Protein 8YVW (pdb70)

Organism: Pseudomonas sp. (strain A2C) (NCBI:txid533317)

Secondary structure (DSSP, 8-state):
--GGG-SEEEE--BTTTB-HHHHHHHHTHHHHHHHT----HHHHHHHHHTTHHHHHHHSTT--HHHHHHHHHHHHHHHTT----HHHHHHHHTGGGGPPBPTTHHHHHHHHHTTSEEEEEESS-HHHHHHHHTTT-S--SEEEEHHHHTS-TTSHHHHHHHHHHHHHTT--GGGEEEEES-IIIIIHHHHHTT-EEEEE-TTTTSSS-TTSPPPSS----SEEESSHHHHHHHHHHHTT-

Solvent-accessible surface area: 10765 Å² total; per-residue (Å²): 141,93,6,56,77,14,116,0,0,0,0,13,0,6,4,0,0,0,24,12,25,72,5,0,30,99,18,0,84,73,2,6,169,93,44,77,100,131,37,81,60,45,65,3,5,68,5,0,5,132,8,4,6,47,8,5,109,107,54,59,65,25,84,1,44,62,0,0,37,20,0,2,41,65,0,0,172,99,43,70,34,138,66,65,78,66,32,64,69,129,4,0,35,6,0,110,95,1,48,26,35,140,32,0,52,130,2,0,81,38,0,62,158,68,11,106,0,0,0,0,1,16,0,9,126,124,14,3,156,79,0,30,92,70,0,37,20,134,7,50,56,71,4,0,2,72,41,31,42,11,11,2,40,53,94,90,1,0,72,94,0,26,70,30,0,58,185,51,54,10,103,86,144,4,0,0,0,0,0,22,2,13,42,7,0,0,18,8,0,41,106,23,51,11,25,0,0,28,0,59,27,14,92,66,119,135,40,93,2,1,6,51,91,18,100,119,125,4,117,48,67,32,123,28,44,21,0,22,85,0,5,98,34,4,76,122,24,92,155,117

Radius of gyration: 17.55 Å; Cα contacts (8 Å, |Δi|>4): 448; chains: 1; bounding box: 50×37×34 Å

GO terms:
  GO:0042597 periplasmic space (C, EXP)

Nearest PDB structures (foldseek):
  8yvw-assembly1_A  TM=1.004E+00  e=1.168E-50  Pseudomonas sp. A2C
  8ywo-assembly1_A  TM=9.680E-01  e=5.068E-45  Pseudomonas sp. A2C
  8hp6-assembly3_C  TM=9.838E-01  e=4.993E-36  Novosphingobium sp. MBES04
  8hp5-assembly3_C  TM=9.829E-01  e=2.549E-35  Novosphingobium sp. MBES04
  8hp7-assembly3_C  TM=9.801E-01  e=5.260E-35  Novosphingobium sp. MBES04

Structure (mmCIF, N/CA/C/O backbone):
data_8YVW
#
_entry.id   8YVW
#
_cell.length_a   47.176
_cell.length_b   71.361
_cell.length_c   72.349
_cell.angle_alpha   90.000
_cell.angle_beta   90.000
_cell.angle_gamma   90.000
#
_symmetry.space_group_name_H-M   'P 21 21 21'
#
loop_
_entity.id
_entity.type
_entity.pdbx_description
1 polymer '(S)-2-haloacid dehalogenase'
2 non-polymer 'FORMIC ACID'
3 non-polymer IMIDAZOLE
4 non-polymer 'MAGNESIUM ION'
5 water water
#
loop_
_atom_site.group_PDB
_atom_site.id
_atom_site.type_symbol
_atom_site.label_atom_id
_atom_site.label_alt_id
_atom_site.label_comp_id
_atom_site.label_asym_id
_atom_site.label_entity_id
_atom_site.label_seq_id
_atom_site.pdbx_PDB_ins_code
_atom_site.Cartn_x
_atom_site.Cartn_y
_atom_site.Cartn_z
_atom_site.occupancy
_atom_site.B_iso_or_equiv
_atom_site.auth_seq_id
_atom_site.auth_comp_id
_atom_site.auth_asym_id
_atom_site.auth_atom_id
_atom_site.pdbx_PDB_model_num
ATOM 1 N N . MET A 1 1 ? 18.11491 -12.68590 20.67646 1.000 18.81035 1 MET A N 1
ATOM 2 C CA A MET A 1 1 ? 17.02803 -11.88018 21.18546 0.459 16.85155 1 MET A CA 1
ATOM 3 C CA B MET A 1 1 ? 16.91873 -11.89988 20.95326 0.541 17.11042 1 MET A CA 1
ATOM 4 C C . MET A 1 1 ? 15.93245 -12.71441 21.79417 1.000 15.74634 1 MET A C 1
ATOM 5 O O . MET A 1 1 ? 15.38509 -13.68066 21.24725 1.000 17.31932 1 MET A O 1
ATOM 14 N N . GLN A 1 2 ? 15.66448 -12.35179 23.04309 1.000 12.69413 2 GLN A N 1
ATOM 15 C CA . GLN A 1 2 ? 14.67540 -13.11491 23.79197 1.000 13.00833 2 GLN A CA 1
ATOM 16 C C . GLN A 1 2 ? 13.90015 -12.18963 24.70901 1.000 11.15196 2 GLN A C 1
ATOM 17 O O . GLN A 1 2 ? 14.28635 -11.03942 24.94295 1.000 10.85475 2 GLN A O 1
ATOM 23 N N . LEU A 1 3 ? 12.77704 -12.70689 25.22158 1.000 10.52358 3 LEU A N 1
ATOM 24 C CA . LEU A 1 3 ? 11.87196 -11.87029 26.00137 1.000 10.22313 3 LEU A CA 1
ATOM 25 C C . LEU A 1 3 ? 12.55997 -11.28240 27.22067 1.000 10.48564 3 LEU A C 1
ATOM 26 O O . LEU A 1 3 ? 12.22590 -10.16968 27.64570 1.000 11.16104 3 LEU A O 1
ATOM 31 N N . THR A 1 4 ? 13.49813 -12.01187 27.81278 1.000 11.15804 4 THR A N 1
ATOM 32 C CA . THR A 1 4 ? 14.17082 -11.56419 29.01970 1.000 11.85331 4 THR A CA 1
ATOM 33 C C . THR A 1 4 ? 15.21249 -10.48967 28.75475 1.000 11.96692 4 THR A C 1
ATOM 34 O O . THR A 1 4 ? 15.80765 -9.99504 29.70693 1.000 13.23880 4 THR A O 1
ATOM 38 N N . ASP A 1 5 ? 15.43637 -10.09736 27.50314 1.000 11.47971 5 ASP A N 1
ATOM 39 C CA . ASP A 1 5 ? 16.35096 -8.99985 27.20932 1.000 12.66705 5 ASP A CA 1
ATOM 40 C C . ASP A 1 5 ? 15.75500 -7.63963 27.53846 1.000 12.21331 5 ASP A C 1
ATOM 41 O O . ASP A 1 5 ? 16.49246 -6.64724 27.52551 1.000 14.50944 5 ASP A O 1
ATOM 46 N N . PHE A 1 6 ? 14.45931 -7.55775 27.82071 1.000 10.91898 6 PHE A N 1
ATOM 47 C CA . PHE A 1 6 ? 13.76496 -6.28476 27.92200 1.000 11.05752 6 PHE A CA 1
ATOM 48 C C . PHE A 1 6 ? 13.34616 -6.00877 29.35236 1.000 11.64947 6 PHE A C 1
ATOM 49 O O . PHE A 1 6 ? 13.07883 -6.93832 30.12007 1.000 12.96547 6 PHE A O 1
ATOM 57 N N . LYS A 1 7 ? 13.32762 -4.71810 29.71380 1.000 11.71644 7 LYS A N 1
ATOM 58 C CA A LYS A 1 7 ? 12.92576 -4.27878 31.04339 0.571 11.84451 7 LYS A CA 1
ATOM 59 C CA B LYS A 1 7 ? 12.91686 -4.30242 31.04512 0.429 11.82454 7 LYS A CA 1
ATOM 60 C C . LYS A 1 7 ? 11.49580 -3.77017 31.09201 1.000 10.50089 7 LYS A C 1
ATOM 61 O O . LYS A 1 7 ? 10.90546 -3.72928 32.18138 1.000 10.57476 7 LYS A O 1
ATOM 72 N N . ALA A 1 8 ? 10.94154 -3.36494 29.95600 1.000 9.67728 8 ALA A N 1
ATOM 73 C CA . ALA A 1 8 ? 9.61980 -2.76774 29.92259 1.000 9.25442 8 ALA A CA 1
ATOM 74 C C . ALA A 1 8 ? 8.85715 -3.32260 28.73650 1.000 9.17853 8 ALA A C 1
ATOM 75 O O . ALA A 1 8 ? 9.41792 -3.48155 27.64905 1.000 9.57455 8 ALA A O 1
ATOM 77 N N . LEU A 1 9 ? 7.57291 -3.56862 28.94343 1.000 8.29787 9 LEU A N 1
ATOM 78 C CA . LEU A 1 9 ? 6.63773 -3.85174 27.86506 1.000 8.18103 9 LEU A CA 1
ATOM 79 C C . LEU A 1 9 ? 5.78016 -2.62255 27.67132 1.000 8.14658 9 LEU A C 1
ATOM 80 O O . LEU A 1 9 ? 5.21355 -2.11100 28.64094 1.000 9.38325 9 LEU A O 1
ATOM 85 N N . THR A 1 10 ? 5.73063 -2.11483 26.43755 1.000 7.78679 10 THR A N 1
ATOM 86 C CA . THR A 1 10 ? 4.86002 -0.99645 26.11199 1.000 7.88645 10 THR A CA 1
ATOM 87 C C . THR A 1 10 ? 3.69847 -1.53249 25.29552 1.000 7.53554 10 THR A C 1
ATOM 88 O O . THR A 1 10 ? 3.89617 -2.29483 24.35620 1.000 10.81715 10 THR A O 1
ATOM 92 N N . PHE A 1 11 ? 2.48179 -1.19534 25.66830 1.000 7.35769 11 PHE A N 1
ATOM 93 C CA . PHE A 1 11 ? 1.30114 -1.86076 25.11742 1.000 7.04283 11 PHE A CA 1
ATOM 94 C C . PHE A 1 11 ? 0.36626 -0.91568 24.38326 1.000 6.45923 11 PHE A C 1
ATOM 95 O O . PHE A 1 11 ? 0.02833 0.15943 24.89442 1.000 7.42316 11 PHE A O 1
ATOM 103 N N . ASN A 1 12 ? -0.14972 -1.38764 23.24642 1.000 6.62695 12 ASN A N 1
ATOM 104 C CA . ASN A 1 12 ? -1.48240 -0.97963 22.83575 1.000 6.69320 12 ASN A CA 1
ATOM 105 C C . ASN A 1 12 ? -2.49813 -1.53093 23.82170 1.000 6.37074 12 ASN A C 1
ATOM 106 O O . ASN A 1 12 ? -2.33129 -2.62674 24.36539 1.000 7.38873 12 ASN A O 1
ATOM 111 N N . CYS A 1 13 ? -3.56682 -0.76299 24.07250 1.000 6.64627 13 CYS A N 1
ATOM 112 C CA . CYS A 1 13 ? -4.67947 -1.26880 24.87846 1.000 6.69083 13 CYS A CA 1
ATOM 113 C C . CYS A 1 13 ? -5.79981 -1.84574 24.01988 1.000 6.51468 13 CYS A C 1
ATOM 114 O O . CYS A 1 13 ? -6.11987 -3.04184 24.12462 1.000 6.66461 13 CYS A O 1
ATOM 117 N N . TYR A 1 14 ? -6.40658 -1.01519 23.18512 1.000 6.15319 14 TYR A N 1
ATOM 118 C CA . TYR A 1 14 ? -7.60982 -1.38544 22.44423 1.000 6.11521 14 TYR A CA 1
ATOM 119 C C . TYR A 1 14 ? -7.24729 -2.22559 21.22889 1.000 6.19661 14 TYR A C 1
ATOM 120 O O . TYR A 1 14 ? -6.72061 -1.70830 20.23903 1.000 6.74988 14 TYR A O 1
ATOM 129 N N . GLY A 1 15 ? -7.52561 -3.52615 21.34644 1.000 6.43022 15 GLY A N 1
ATOM 130 C CA . GLY A 1 15 ? -7.22283 -4.53065 20.35843 1.000 6.93803 15 GLY A CA 1
ATOM 131 C C . GLY A 1 15 ? -6.22704 -5.55743 20.84194 1.000 6.41483 15 GLY A C 1
ATOM 132 O O . GLY A 1 15 ? -6.16752 -6.66755 20.27227 1.000 7.16990 15 GLY A O 1
ATOM 133 N N . THR A 1 16 ? -5.45058 -5.23600 21.88204 1.000 6.53977 16 THR A N 1
ATOM 134 C CA . THR A 1 16 ? -4.44647 -6.13841 22.42731 1.000 6.87742 16 THR A CA 1
ATOM 135 C C . THR A 1 16 ? -4.84295 -6.62329 23.80924 1.000 6.21544 16 THR A C 1
ATOM 136 O O . THR A 1 16 ? -4.77495 -7.83312 24.10159 1.000 7.09923 16 THR A O 1
ATOM 140 N N . LEU A 1 17 ? -5.23223 -5.69023 24.68709 1.000 6.86454 17 LEU A N 1
ATOM 141 C CA . LEU A 1 17 ? -5.59823 -5.96935 26.07107 1.000 6.57498 17 LEU A CA 1
ATOM 142 C C . LEU A 1 17 ? -7.10186 -5.90051 26.27947 1.000 6.74265 17 LEU A C 1
ATOM 143 O O . LEU A 1 17 ? -7.68228 -6.82314 26.87468 1.000 7.41004 17 LEU A O 1
ATOM 148 N N . ILE A 1 18 ? -7.73495 -4.82484 25.78929 1.000 6.61935 18 ILE A N 1
ATOM 149 C CA . ILE A 1 18 ? -9.18697 -4.69181 25.74720 1.000 6.41134 18 ILE A CA 1
ATOM 150 C C . ILE A 1 18 ? -9.68754 -5.16514 24.39585 1.000 6.46052 18 ILE A C 1
ATOM 151 O O . ILE A 1 18 ? -9.14515 -4.79747 23.34188 1.000 6.75366 18 ILE A O 1
ATOM 156 N N . ASP A 1 19 ? -10.72682 -5.99626 24.43485 1.000 6.59690 19 ASP A N 1
ATOM 157 C CA . ASP A 1 19 ? -11.38674 -6.50893 23.24207 1.000 6.92592 19 ASP A CA 1
ATOM 158 C C . ASP A 1 19 ? -12.33119 -5.43280 22.71723 1.000 6.22249 19 ASP A C 1
ATOM 159 O O . ASP A 1 19 ? -13.54511 -5.46537 22.90144 1.000 6.68133 19 ASP A O 1
ATOM 164 N N . TRP A 1 20 ? -11.73864 -4.45604 22.01790 1.000 6.61438 20 TRP A N 1
ATOM 165 C CA . TRP A 1 20 ? -12.55315 -3.37448 21.47437 1.000 6.71102 20 TRP A CA 1
ATOM 166 C C . TRP A 1 20 ? -13.49526 -3.85074 20.38879 1.000 6.26121 20 TRP A C 1
ATOM 167 O O . TRP A 1 20 ? -14.53148 -3.21619 20.17045 1.000 6.96826 20 TRP A O 1
ATOM 178 N N . GLU A 1 21 ? -13.19311 -4.96616 19.71653 1.000 6.68567 21 GLU A N 1
ATOM 179 C CA . GLU A 1 21 ? -14.07161 -5.43112 18.64479 1.000 7.16121 21 GLU A CA 1
ATOM 180 C C . GLU A 1 21 ? -15.41925 -5.88550 19.18928 1.000 7.23990 21 GLU A C 1
ATOM 181 O O . GLU A 1 21 ? -16.46169 -5.52536 18.63087 1.000 7.89471 21 GLU A O 1
ATOM 187 N N . THR A 1 22 ? -15.43098 -6.65438 20.28632 1.000 7.67715 22 THR A N 1
ATOM 188 C CA . THR A 1 22 ? -16.70674 -6.98419 20.90492 1.000 8.14161 22 THR A CA 1
ATOM 189 C C . THR A 1 22 ? -17.43605 -5.71765 21.32255 1.000 7.46721 22 THR A C 1
ATOM 190 O O . THR A 1 22 ? -18.64641 -5.58656 21.11326 1.000 8.32814 22 THR A O 1
ATOM 194 N N . GLY A 1 23 ? -16.69906 -4.75749 21.89199 1.000 7.33604 23 GLY A N 1
ATOM 195 C CA . GLY A 1 23 ? -17.32765 -3.51511 22.31314 1.000 7.84550 23 GLY A CA 1
ATOM 196 C C . GLY A 1 23 ? -17.94956 -2.74569 21.16363 1.000 7.38035 23 GLY A C 1
ATOM 197 O O . GLY A 1 23 ? -19.06629 -2.23040 21.28926 1.000 7.74668 23 GLY A O 1
ATOM 198 N N . ILE A 1 24 ? -17.23040 -2.63863 20.04750 1.000 7.16605 24 ILE A N 1
ATOM 199 C CA . ILE A 1 24 ? -17.70347 -1.86321 18.90742 1.000 7.04220 24 ILE A CA 1
ATOM 200 C C . ILE A 1 24 ? -18.88746 -2.54772 18.23908 1.000 7.16828 24 ILE A C 1
ATOM 201 O O . ILE A 1 24 ? -19.88684 -1.89701 17.90424 1.000 8.15668 24 ILE A O 1
ATOM 206 N N . VAL A 1 25 ? -18.80109 -3.86927 18.02643 1.000 7.78005 25 VAL A N 1
ATOM 207 C CA . VAL A 1 25 ? -19.93761 -4.58302 17.44915 1.000 8.11213 25 VAL A CA 1
ATOM 208 C C . VAL A 1 25 ? -21.17899 -4.37501 18.30461 1.000 7.98820 25 VAL A C 1
ATOM 209 O O . VAL A 1 25 ? -22.26666 -4.07561 17.79582 1.000 8.63923 25 VAL A O 1
ATOM 213 N N . ASN A 1 26 ? -21.03546 -4.50498 19.62295 1.000 8.48779 26 ASN A N 1
ATOM 214 C CA A ASN A 1 26 ? -22.18867 -4.31344 20.48125 0.377 9.16840 26 ASN A CA 1
ATOM 215 C CA B ASN A 1 26 ? -22.18155 -4.30691 20.50184 0.623 8.88718 26 ASN A CA 1
ATOM 216 C C . ASN A 1 26 ? -22.71436 -2.88573 20.38562 1.000 9.01130 26 ASN A C 1
ATOM 217 O O . ASN A 1 26 ? -23.92434 -2.67343 20.29549 1.000 9.29966 26 ASN A O 1
ATOM 226 N N . ALA A 1 27 ? -21.81787 -1.90049 20.40333 1.000 8.41968 27 ALA A N 1
ATOM 227 C CA . ALA A 1 27 ? -22.25166 -0.51669 20.44179 1.000 8.52786 27 ALA A CA 1
ATOM 228 C C . ALA A 1 27 ? -22.87739 -0.07019 19.12763 1.000 7.82649 27 ALA A C 1
ATOM 229 O O . ALA A 1 27 ? -23.62326 0.91011 19.13470 1.000 8.84806 27 ALA A O 1
ATOM 231 N N . LEU A 1 28 ? -22.59425 -0.75366 18.01491 1.000 7.66139 28 LEU A N 1
ATOM 232 C CA . LEU A 1 28 ? -23.17095 -0.37911 16.73163 1.000 7.86603 28 LEU A CA 1
ATOM 233 C C . LEU A 1 28 ? -24.54788 -0.98162 16.48627 1.000 8.18481 28 LEU A C 1
ATOM 234 O O . LEU A 1 28 ? -25.15731 -0.68335 15.45610 1.000 8.88733 28 LEU A O 1
ATOM 239 N N . GLN A 1 29 ? -25.04686 -1.83517 17.37842 1.000 8.50019 29 GLN A N 1
ATOM 240 C CA . GLN A 1 29 ? -26.30274 -2.51918 17.07111 1.000 8.82121 29 GLN A CA 1
ATOM 241 C C . GLN A 1 29 ? -27.48486 -1.58628 16.85670 1.000 8.64527 29 GLN A C 1
ATOM 242 O O . GLN A 1 29 ? -28.23103 -1.80483 15.88619 1.000 9.19371 29 GLN A O 1
ATOM 248 N N . PRO A 1 30 ? -27.70874 -0.54903 17.67424 1.000 9.03328 30 PRO A N 1
ATOM 249 C CA . PRO A 1 30 ? -28.87367 0.32225 17.41686 1.000 9.36821 30 PRO A CA 1
ATOM 250 C C . PRO A 1 30 ? -28.80305 1.03698 16.07691 1.000 9.01561 30 PRO A C 1
ATOM 251 O O . PRO A 1 30 ? -29.78178 1.03285 15.31096 1.000 9.69756 30 PRO A O 1
ATOM 255 N N . LEU A 1 31 ? -27.64857 1.61413 15.73250 1.000 8.45530 31 LEU A N 1
ATOM 256 C CA . LEU A 1 31 ? -27.52165 2.26648 14.43824 1.000 8.20242 31 LEU A CA 1
ATOM 257 C C . LEU A 1 31 ? -27.74746 1.27427 13.31740 1.000 8.37751 31 LEU A C 1
ATOM 258 O O . LEU A 1 31 ? -28.44401 1.58208 12.33932 1.000 9.09084 31 LEU A O 1
ATOM 263 N N . ALA A 1 32 ? -27.16747 0.07290 13.43005 1.000 8.51639 32 ALA A N 1
ATOM 264 C CA . ALA A 1 32 ? -27.34535 -0.93417 12.38993 1.000 8.87340 32 ALA A CA 1
ATOM 265 C C . ALA A 1 32 ? -28.81174 -1.32117 12.25179 1.000 9.66122 32 ALA A C 1
ATOM 266 O O . ALA A 1 32 ? -29.29533 -1.54656 11.13647 1.000 10.58476 32 ALA A O 1
ATOM 268 N N . LYS A 1 33 ? -29.54604 -1.40032 13.36188 1.000 10.26474 33 LYS A N 1
ATOM 269 C CA . LYS A 1 33 ? -30.96462 -1.73174 13.26717 1.000 11.50974 33 LYS A CA 1
ATOM 270 C C . LYS A 1 33 ? -31.70868 -0.75305 12.36617 1.000 12.34218 33 LYS A C 1
ATOM 271 O O . LYS A 1 33 ? -32.60739 -1.15011 11.61981 1.000 12.78092 33 LYS A O 1
ATOM 277 N N . ARG A 1 34 ? -31.35256 0.52880 12.41857 1.000 13.28038 34 ARG A N 1
ATOM 278 C CA A ARG A 1 34 ? -32.04363 1.51650 11.59747 0.483 14.76859 34 ARG A CA 1
ATOM 279 C CA B ARG A 1 34 ? -32.03648 1.52949 11.60148 0.517 14.73991 34 ARG A CA 1
ATOM 280 C C . ARG A 1 34 ? -31.85786 1.29989 10.10413 1.000 15.60435 34 ARG A C 1
ATOM 281 O O . ARG A 1 34 ? -32.66240 1.79783 9.31934 1.000 18.32221 34 ARG A O 1
ATOM 296 N N . THR A 1 35 ? -30.82106 0.57674 9.68438 1.000 14.73891 35 THR A N 1
ATOM 297 C CA . THR A 1 35 ? -30.60995 0.37537 8.25072 1.000 15.34044 35 THR A CA 1
ATOM 298 C C . THR A 1 35 ? -31.52679 -0.68956 7.67272 1.000 17.59667 35 THR A C 1
ATOM 299 O O . THR A 1 35 ? -31.68625 -0.76280 6.44914 1.000 18.84899 35 THR A O 1
ATOM 303 N N . GLY A 1 36 ? -32.11604 -1.53823 8.50861 1.000 18.65926 36 GLY A N 1
ATOM 304 C CA . GLY A 1 36 ? -32.88525 -2.65840 8.00529 1.000 20.36666 36 GLY A CA 1
ATOM 305 C C . GLY A 1 36 ? -32.06505 -3.87772 7.64088 1.000 22.01602 36 GLY A C 1
ATOM 306 O O . GLY A 1 36 ? -32.65311 -4.91688 7.30694 1.000 23.90915 36 GLY A O 1
ATOM 307 N N . LYS A 1 37 ? -30.73725 -3.78878 7.68409 1.000 20.88863 37 LYS A N 1
ATOM 308 C CA . LYS A 1 37 ? -29.83282 -4.87457 7.32735 1.000 20.82285 37 LYS A CA 1
ATOM 309 C C . LYS A 1 37 ? -29.21185 -5.49783 8.57018 1.000 20.32332 37 LYS A C 1
ATOM 310 O O . LYS A 1 37 ? -28.96738 -4.81649 9.56720 1.000 21.06826 37 LYS A O 1
ATOM 316 N N . THR A 1 38 ? -28.95044 -6.80541 8.50621 1.000 20.77571 38 THR A N 1
ATOM 317 C CA . THR A 1 38 ? -28.14442 -7.49368 9.51100 1.000 20.81816 38 THR A CA 1
ATOM 318 C C . THR A 1 38 ? -26.71603 -7.60286 8.98642 1.000 18.49378 38 THR A C 1
ATOM 319 O O . THR A 1 38 ? -26.45652 -8.32098 8.01461 1.000 20.49913 38 THR A O 1
ATOM 323 N N . PHE A 1 39 ? -25.79993 -6.87370 9.61084 1.000 14.21211 39 PHE A N 1
ATOM 324 C CA . PHE A 1 39 ? -24.38888 -6.89279 9.26095 1.000 12.40718 39 PHE A CA 1
ATOM 325 C C . PHE A 1 39 ? -23.68347 -8.02358 9.99657 1.000 11.68446 39 PHE A C 1
ATOM 326 O O . PHE A 1 39 ? -24.02154 -8.35891 11.14032 1.000 12.62803 39 PHE A O 1
ATOM 334 N N . THR A 1 40 ? -22.64169 -8.55944 9.36594 1.000 10.62457 40 THR A N 1
ATOM 335 C CA . THR A 1 40 ? -21.73747 -9.43207 10.10033 1.000 10.69779 40 THR A CA 1
ATOM 336 C C . THR A 1 40 ? -20.84250 -8.60099 11.01150 1.000 9.75273 40 THR A C 1
ATOM 337 O O . THR A 1 40 ? -20.68797 -7.38767 10.84321 1.000 9.82637 40 THR A O 1
ATOM 341 N N . SER A 1 41 ? -20.24015 -9.26775 11.99190 1.000 9.96997 41 SER A N 1
ATOM 342 C CA . SER A 1 41 ? -19.25373 -8.58611 12.82293 1.000 9.90036 41 SER A CA 1
ATOM 343 C C . SER A 1 41 ? -18.16051 -7.94309 11.99196 1.000 8.83117 41 SER A C 1
ATOM 344 O O . SER A 1 41 ? -17.80679 -6.78790 12.22510 1.000 8.74637 41 SER A O 1
ATOM 347 N N . ASP A 1 42 ? -17.60515 -8.67083 11.01990 1.000 9.19825 42 ASP A N 1
ATOM 348 C CA . ASP A 1 42 ? -16.50850 -8.10220 10.23992 1.000 9.42100 42 ASP A CA 1
ATOM 349 C C . ASP A 1 42 ? -16.95822 -6.88103 9.43649 1.000 8.41720 42 ASP A C 1
ATOM 350 O O . ASP A 1 42 ? -16.19258 -5.92596 9.27662 1.000 8.36418 42 ASP A O 1
ATOM 355 N N . GLU A 1 43 ? -18.19258 -6.88257 8.92255 1.000 8.58246 43 GLU A N 1
ATOM 356 C CA . GLU A 1 43 ? -18.65440 -5.69887 8.20606 1.000 8.17097 43 GLU A CA 1
ATOM 357 C C . GLU A 1 43 ? -18.70549 -4.49483 9.12654 1.000 7.68134 43 GLU A C 1
ATOM 358 O O . GLU A 1 43 ? -18.30681 -3.39757 8.72957 1.000 8.40071 43 GLU A O 1
ATOM 364 N N . LEU A 1 44 ? -19.22491 -4.66478 10.34672 1.000 7.69928 44 LEU A N 1
ATOM 365 C CA . LEU A 1 44 ? -19.27925 -3.55745 11.29040 1.000 7.46750 44 LEU A CA 1
ATOM 366 C C . LEU A 1 44 ? -17.88186 -3.09552 11.65505 1.000 7.28715 44 LEU A C 1
ATOM 367 O O . LEU A 1 44 ? -17.59501 -1.89052 11.70414 1.000 7.85354 44 LEU A O 1
ATOM 372 N N . LEU A 1 45 ? -16.99585 -4.04736 11.92224 1.000 7.29721 45 LEU A N 1
ATOM 373 C CA . LEU A 1 45 ? -15.65091 -3.67690 12.32288 1.000 6.94553 45 LEU A CA 1
ATOM 374 C C . LEU A 1 45 ? -14.92216 -2.95985 11.19654 1.000 6.73752 45 LEU A C 1
ATOM 375 O O . LEU A 1 45 ? -14.17647 -2.00738 11.44613 1.000 7.12146 45 LEU A O 1
ATOM 380 N N . GLU A 1 46 ? -15.08046 -3.43597 9.96230 1.000 6.82339 46 GLU A N 1
ATOM 381 C CA . GLU A 1 46 ? -14.32728 -2.85161 8.85755 1.000 7.65236 46 GLU A CA 1
ATOM 382 C C . GLU A 1 46 ? -14.78134 -1.44103 8.51501 1.000 6.77373 46 GLU A C 1
ATOM 383 O O . GLU A 1 46 ? -13.94431 -0.62223 8.12134 1.000 7.52107 46 GLU A O 1
ATOM 389 N N . VAL A 1 47 ? -16.08311 -1.13883 8.63494 1.000 7.37729 47 VAL A N 1
ATOM 390 C CA . VAL A 1 47 ? -16.46219 0.24731 8.40481 1.000 7.52185 47 VAL A CA 1
ATOM 391 C C . VAL A 1 47 ? -15.90787 1.12984 9.52214 1.000 7.56316 47 VAL A C 1
ATOM 392 O O . VAL A 1 47 ? -15.47481 2.25333 9.26240 1.000 7.64750 47 VAL A O 1
ATOM 396 N N . PHE A 1 48 ? -15.85046 0.63282 10.76642 1.000 6.31151 48 PHE A N 1
ATOM 397 C CA . PHE A 1 48 ? -15.11707 1.34679 11.80566 1.000 6.26566 48 PHE A CA 1
ATOM 398 C C . PHE A 1 48 ? -13.65401 1.53323 11.41097 1.000 6.49291 48 PHE A C 1
ATOM 399 O O . PHE A 1 48 ? -13.10745 2.63911 11.50179 1.000 6.78743 48 PHE A O 1
ATOM 407 N N . GLY A 1 49 ? -13.01662 0.46074 10.94653 1.000 6.72991 49 GLY A N 1
ATOM 408 C CA . GLY A 1 49 ? -11.60933 0.51462 10.63162 1.000 7.08752 49 GLY A CA 1
ATOM 409 C C . GLY A 1 49 ? -11.25944 1.41692 9.46342 1.000 6.78463 49 GLY A C 1
ATOM 410 O O . GLY A 1 49 ? -10.12666 1.88060 9.36314 1.000 7.80774 49 GLY A O 1
ATOM 411 N N . ARG A 1 50 ? -12.19008 1.62197 8.52680 1.000 6.98373 50 ARG A N 1
ATOM 412 C CA . ARG A 1 50 ? -11.97016 2.57638 7.44508 1.000 8.37998 50 ARG A CA 1
ATOM 413 C C . ARG A 1 50 ? -12.12303 4.01778 7.91057 1.000 8.36281 50 ARG A C 1
ATOM 414 O O . ARG A 1 50 ? -11.77169 4.92236 7.14662 1.000 10.12403 50 ARG A O 1
ATOM 422 N N . ASN A 1 51 ? -12.63565 4.24522 9.11972 1.000 7.12296 51 ASN A N 1
ATOM 423 C CA . ASN A 1 51 ? -13.05050 5.56884 9.54165 1.000 6.74265 51 ASN A CA 1
ATOM 424 C C . ASN A 1 51 ? -12.34458 6.09017 10.77640 1.000 7.03824 51 ASN A C 1
ATOM 425 O O . ASN A 1 51 ? -12.23904 7.31047 10.92638 1.000 7.42907 51 ASN A O 1
ATOM 430 N N . GLU A 1 52 ? -11.87914 5.22550 11.68561 1.000 6.71291 52 GLU A N 1
ATOM 431 C CA . GLU A 1 52 ? -11.34338 5.72442 12.95170 1.000 6.34294 52 GLU A CA 1
ATOM 432 C C . GLU A 1 52 ? -10.03550 6.49080 12.75800 1.000 6.12328 52 GLU A C 1
ATOM 433 O O . GLU A 1 52 ? -9.86463 7.59336 13.30173 1.000 7.07485 52 GLU A O 1
ATOM 439 N N . SER A 1 53 ? -9.09269 5.93007 12.01018 1.000 6.57676 53 SER A N 1
ATOM 440 C CA . SER A 1 53 ? -7.81698 6.61585 11.86055 1.000 7.28194 53 SER A CA 1
ATOM 441 C C . SER A 1 53 ? -7.97160 7.90430 11.06110 1.000 7.21298 53 SER A C 1
ATOM 442 O O . SER A 1 53 ? -7.45750 8.94207 11.49031 1.000 7.45039 53 SER A O 1
ATOM 445 N N . PRO A 1 54 ? -8.74803 7.92192 9.96397 1.000 7.28413 54 PRO A N 1
ATOM 446 C CA . PRO A 1 54 ? -9.05861 9.21490 9.33229 1.000 7.73422 54 PRO A CA 1
ATOM 447 C C . PRO A 1 54 ? -9.61422 10.23332 10.30447 1.000 7.78144 54 PRO A C 1
ATOM 448 O O . PRO A 1 54 ? -9.22617 11.40969 10.25607 1.000 8.47086 54 PRO A O 1
ATOM 452 N N . GLN A 1 55 ? -10.51969 9.82962 11.18860 1.000 7.53909 55 GLN A N 1
ATOM 453 C CA . GLN A 1 55 ? -11.06120 10.77041 12.16268 1.000 7.93825 55 GLN A CA 1
ATOM 454 C C . GLN A 1 55 ? -9.98828 11.28141 13.11849 1.000 7.25670 55 GLN A C 1
ATOM 455 O O . GLN A 1 55 ? -9.98627 12.46319 13.49933 1.000 7.95580 55 GLN A O 1
ATOM 461 N N . GLN A 1 56 ? -9.08060 10.40737 13.54715 1.000 7.22322 56 GLN A N 1
ATOM 462 C CA . GLN A 1 56 ? -7.99625 10.81145 14.43196 1.000 7.66607 56 GLN A CA 1
ATOM 463 C C . GLN A 1 56 ? -7.03825 11.77492 13.74390 1.000 8.16963 56 GLN A C 1
ATOM 464 O O . GLN A 1 56 ? -6.39078 12.57298 14.41685 1.000 9.02705 56 GLN A O 1
ATOM 470 N N . THR A 1 57 ? -6.89328 11.67127 12.42365 1.000 8.24667 57 THR A N 1
ATOM 471 C CA . THR A 1 57 ? -6.15770 12.68527 11.66200 1.000 8.94502 57 THR A CA 1
ATOM 472 C C . THR A 1 57 ? -6.92677 13.99413 11.57955 1.000 8.73401 57 THR A C 1
ATOM 473 O O . THR A 1 57 ? -6.34163 15.08267 11.67906 1.000 9.28152 57 THR A O 1
ATOM 477 N N . GLU A 1 58 ? -8.23369 13.89479 11.38979 1.000 8.78663 58 GLU A N 1
ATOM 478 C CA . GLU A 1 58 ? -9.10248 15.05519 11.24984 1.000 9.08628 58 GLU A CA 1
ATOM 479 C C . GLU A 1 58 ? -9.13663 15.90145 12.50906 1.000 8.99163 58 GLU A C 1
ATOM 480 O O . GLU A 1 58 ? -9.16809 17.14543 12.42336 1.000 10.20774 58 GLU A O 1
ATOM 486 N N . THR A 1 59 ? -9.19431 15.26551 13.67878 1.000 9.07065 59 THR A N 1
ATOM 487 C CA . THR A 1 59 ? -9.28416 15.96239 14.95127 1.000 9.01596 59 THR A CA 1
ATOM 488 C C . THR A 1 59 ? -8.26199 15.34890 15.90420 1.000 9.41715 59 THR A C 1
ATOM 489 O O . THR A 1 59 ? -8.61538 14.59562 16.83241 1.000 9.90914 59 THR A O 1
ATOM 493 N N . PRO A 1 60 ? -6.97366 15.66210 15.71393 1.000 9.82770 60 PRO A N 1
ATOM 494 C CA . PRO A 1 60 ? -5.92213 14.93054 16.44618 1.000 10.27315 60 PRO A CA 1
ATOM 495 C C . PRO A 1 60 ? -5.88912 15.21143 17.92767 1.000 10.06404 60 PRO A C 1
ATOM 496 O O . PRO A 1 60 ? -5.37673 14.37880 18.68433 1.000 10.81778 60 PRO A O 1
ATOM 500 N N . GLY A 1 61 ? -6.41725 16.35007 18.36639 1.000 10.26457 61 GLY A N 1
ATOM 501 C CA . GLY A 1 61 ? -6.47962 16.69080 19.76847 1.000 11.43503 61 GLY A CA 1
ATOM 502 C C . GLY A 1 61 ? -7.78870 16.33764 20.43388 1.000 11.34290 61 GLY A C 1
ATOM 503 O O . GLY A 1 61 ? -7.97925 16.68158 21.60377 1.000 11.76364 61 GLY A O 1
ATOM 504 N N . ALA A 1 62 ? -8.70414 15.67044 19.73419 1.000 10.78531 62 ALA A N 1
ATOM 505 C CA . ALA A 1 62 ? -9.98709 15.31648 20.32627 1.000 10.68773 62 ALA A CA 1
ATOM 506 C C . ALA A 1 62 ? -9.84341 14.25096 21.40467 1.000 10.12464 62 ALA A C 1
ATOM 507 O O . ALA A 1 62 ? -9.05921 13.30638 21.27509 1.000 9.99363 62 ALA A O 1
ATOM 509 N N . LEU A 1 63 ? -10.64547 14.38945 22.45696 1.000 9.49493 63 LEU A N 1
ATOM 510 C CA . LEU A 1 63 ? -10.80572 13.31936 23.41672 1.000 9.91635 63 LEU A CA 1
ATOM 511 C C . LEU A 1 63 ? -11.41991 12.10781 22.72211 1.000 7.70969 63 LEU A C 1
ATOM 512 O O . LEU A 1 63 ? -12.07748 12.22427 21.68917 1.000 8.56499 63 LEU A O 1
ATOM 517 N N . TYR A 1 64 ? -11.24038 10.92790 23.32119 1.000 7.39468 64 TYR A N 1
ATOM 518 C CA . TYR A 1 64 ? -11.63695 9.71690 22.60646 1.000 7.13570 64 TYR A CA 1
ATOM 519 C C . TYR A 1 64 ? -13.14270 9.61356 22.41170 1.000 6.99608 64 TYR A C 1
ATOM 520 O O . TYR A 1 64 ? -13.59354 9.14480 21.36091 1.000 7.28008 64 TYR A O 1
ATOM 529 N N . GLN A 1 65 ? -13.94400 10.04679 23.38304 1.000 7.70608 65 GLN A N 1
ATOM 530 C CA . GLN A 1 65 ? -15.38364 10.03330 23.14627 1.000 8.39962 65 GLN A CA 1
ATOM 531 C C . GLN A 1 65 ? -15.75183 10.88439 21.94863 1.000 7.68313 65 GLN A C 1
ATOM 532 O O . GLN A 1 65 ? -16.69625 10.55132 21.22997 1.000 8.38944 65 GLN A O 1
ATOM 538 N N . ASP A 1 66 ? -15.04743 12.01062 21.74504 1.000 8.27641 66 ASP A N 1
ATOM 539 C CA . ASP A 1 66 ? -15.32508 12.83298 20.57196 1.000 8.71673 66 ASP A CA 1
ATOM 540 C C . ASP A 1 66 ? -14.89572 12.14965 19.29131 1.000 8.11739 66 ASP A C 1
ATOM 541 O O . ASP A 1 66 ? -15.58679 12.26769 18.27334 1.000 8.56672 66 ASP A O 1
ATOM 546 N N . ILE A 1 67 ? -13.78291 11.40369 19.31805 1.000 8.00346 67 ILE A N 1
ATOM 547 C CA . ILE A 1 67 ? -13.44996 10.55313 18.18031 1.000 7.55171 67 ILE A CA 1
ATOM 548 C C . ILE A 1 67 ? -14.59250 9.60280 17.89068 1.000 7.15187 67 ILE A C 1
ATOM 549 O O . ILE A 1 67 ? -15.02328 9.46198 16.74255 1.000 6.93703 67 ILE A O 1
ATOM 554 N N . LEU A 1 68 ? -15.06189 8.88464 18.92111 1.000 6.70739 68 LEU A N 1
ATOM 555 C CA . LEU A 1 68 ? -16.09068 7.87852 18.70303 1.000 6.76773 68 LEU A CA 1
ATOM 556 C C . LEU A 1 68 ? -17.39701 8.48675 18.21847 1.000 6.91174 68 LEU A C 1
ATOM 557 O O . LEU A 1 68 ? -18.05061 7.91838 17.34907 1.000 6.99426 68 LEU A O 1
ATOM 562 N N . ARG A 1 69 ? -17.80009 9.64076 18.76713 1.000 7.47361 69 ARG A N 1
ATOM 563 C CA A ARG A 1 69 ? -19.00227 10.32693 18.28929 0.513 8.03363 69 ARG A CA 1
ATOM 564 C CA B ARG A 1 69 ? -19.02482 10.25129 18.27024 0.487 8.01480 69 ARG A CA 1
ATOM 565 C C . ARG A 1 69 ? -18.88738 10.64849 16.80450 1.000 7.69378 69 ARG A C 1
ATOM 566 O O . ARG A 1 69 ? -19.83802 10.47676 16.02416 1.000 7.74642 69 ARG A O 1
ATOM 581 N N . ALA A 1 70 ? -17.70498 11.11333 16.39474 1.000 7.43214 70 ALA A N 1
ATOM 582 C CA . ALA A 1 70 ? -17.49243 11.46424 14.99305 1.000 7.44907 70 ALA A CA 1
ATOM 583 C C . ALA A 1 70 ? -17.38731 10.22782 14.10503 1.000 7.09702 70 ALA A C 1
ATOM 584 O O . ALA A 1 70 ? -17.78565 10.27235 12.93171 1.000 7.88549 70 ALA A O 1
ATOM 586 N N . VAL A 1 71 ? -16.88035 9.11346 14.63452 1.000 7.07544 71 VAL A N 1
ATOM 587 C CA . VAL A 1 71 ? -16.89276 7.86663 13.87375 1.000 6.75174 71 VAL A CA 1
ATOM 588 C C . VAL A 1 71 ? -18.31993 7.36764 13.69114 1.000 6.68160 71 VAL A C 1
ATOM 589 O O . VAL A 1 71 ? -18.69097 6.90242 12.60776 1.000 7.33188 71 VAL A O 1
ATOM 593 N N . TYR A 1 72 ? -19.14455 7.46526 14.73863 1.000 6.94257 72 TYR A N 1
ATOM 594 C CA . TYR A 1 72 ? -20.56922 7.18414 14.58488 1.000 7.68643 72 TYR A CA 1
ATOM 595 C C . TYR A 1 72 ? -21.14359 7.99485 13.43396 1.000 7.51267 72 TYR A C 1
ATOM 596 O O . TYR A 1 72 ? -21.86482 7.46228 12.58162 1.000 7.62848 72 TYR A O 1
ATOM 605 N N . ASP A 1 73 ? -20.84436 9.30068 13.39041 1.000 7.32619 73 ASP A N 1
ATOM 606 C CA . ASP A 1 73 ? -21.37347 10.12331 12.30299 1.000 8.00296 73 ASP A CA 1
ATOM 607 C C . ASP A 1 73 ? -20.88121 9.62209 10.94056 1.000 7.13315 73 ASP A C 1
ATOM 608 O O . ASP A 1 73 ? -21.63964 9.58269 9.95659 1.000 7.62671 73 ASP A O 1
ATOM 613 N N . ARG A 1 74 ? -19.60254 9.24819 10.85270 1.000 7.36105 74 ARG A N 1
ATOM 614 C CA . ARG A 1 74 ? -19.07471 8.73253 9.58748 1.000 7.10822 74 ARG A CA 1
ATOM 615 C C . ARG A 1 74 ? -19.78804 7.45497 9.15556 1.000 7.01397 74 ARG A C 1
ATOM 616 O O . ARG A 1 74 ? -20.08765 7.25904 7.97321 1.000 7.69804 74 ARG A O 1
ATOM 624 N N . ILE A 1 75 ? -20.04003 6.54304 10.09733 1.000 7.16929 75 ILE A N 1
ATOM 625 C CA . ILE A 1 75 ? -20.69206 5.2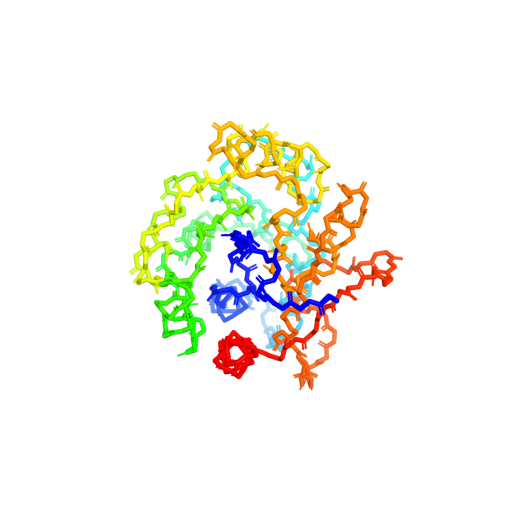7711 9.76369 1.000 6.80072 75 ILE A CA 1
ATOM 626 C C . ILE A 1 75 ? -22.13939 5.51941 9.36566 1.000 7.09417 75 ILE A C 1
ATOM 627 O O . ILE A 1 75 ? -22.60648 4.99260 8.35108 1.000 7.97774 75 ILE A O 1
ATOM 632 N N . ALA A 1 76 ? -22.84737 6.35745 10.12777 1.000 7.67485 76 ALA A N 1
ATOM 633 C CA . ALA A 1 76 ? -24.21453 6.71703 9.76214 1.000 8.11098 76 ALA A CA 1
ATOM 634 C C . ALA A 1 76 ? -24.26168 7.23387 8.32965 1.000 7.70251 76 ALA A C 1
ATOM 635 O O . ALA A 1 76 ? -25.16079 6.88037 7.55663 1.000 8.71008 76 ALA A O 1
ATOM 637 N N . LYS A 1 77 ? -23.28870 8.07180 7.95304 1.000 7.95696 77 LYS A N 1
ATOM 638 C CA . LYS A 1 77 ? -23.26923 8.61746 6.60526 1.000 8.78567 77 LYS A CA 1
ATOM 639 C C . LYS A 1 77 ? -23.04776 7.53060 5.55257 1.000 8.57433 77 LYS A C 1
ATOM 640 O O . LYS A 1 77 ? -23.69548 7.56161 4.49459 1.000 10.12436 77 LYS A O 1
ATOM 646 N N . GLU A 1 78 ? -22.15681 6.56362 5.80487 1.000 7.89061 78 GLU A N 1
ATOM 647 C CA . GLU A 1 78 ? -21.99455 5.47492 4.84545 1.000 8.01389 78 GLU A CA 1
ATOM 648 C C . GLU A 1 78 ? -23.27473 4.68121 4.68204 1.000 7.65572 78 GLU A C 1
ATOM 649 O O . GLU A 1 78 ? -23.48675 4.04815 3.63479 1.000 7.70837 78 GLU A O 1
ATOM 655 N N . TRP A 1 79 ? -24.11699 4.66747 5.71455 1.000 7.81872 79 TRP A N 1
ATOM 656 C CA . TRP A 1 79 ? -25.34617 3.89933 5.73866 1.000 8.20232 79 TRP A CA 1
ATOM 657 C C . TRP A 1 79 ? -26.56479 4.71345 5.33790 1.000 8.93241 79 TRP A C 1
ATOM 658 O O . TRP A 1 79 ? -27.67746 4.18368 5.35424 1.000 10.80025 79 TRP A O 1
ATOM 669 N N . GLY A 1 80 ? -26.38489 5.98476 4.97903 1.000 9.18418 80 GLY A N 1
ATOM 670 C CA . GLY A 1 80 ? -27.51011 6.79347 4.56398 1.000 9.97407 80 GLY A CA 1
ATOM 671 C C . GLY A 1 80 ? -28.43221 7.22318 5.66605 1.000 10.11033 80 GLY A C 1
ATOM 672 O O . GLY A 1 80 ? -29.58820 7.53946 5.39549 1.000 11.83977 80 GLY A O 1
ATOM 673 N N . LEU A 1 81 ? -27.94703 7.26947 6.89862 1.000 9.20929 81 LEU A N 1
ATOM 674 C CA . LEU A 1 81 ? -28.75529 7.63684 8.05174 1.000 10.15359 81 LEU A CA 1
ATOM 675 C C . LEU A 1 81 ? -28.36487 9.00986 8.58615 1.000 10.94267 81 LEU A C 1
ATOM 676 O O . LEU A 1 81 ? -27.18732 9.37419 8.60593 1.000 12.00069 81 LEU A O 1
ATOM 681 N N . GLU A 1 82 ? -29.35119 9.75927 9.02753 1.000 12.29855 82 GLU A N 1
ATOM 682 C CA A GLU A 1 82 ? -29.01996 10.97161 9.76123 0.661 12.69126 82 GLU A CA 1
ATOM 683 C CA B GLU A 1 82 ? -29.04921 10.97727 9.76716 0.339 13.15639 82 GLU A CA 1
ATOM 684 C C . GLU A 1 82 ? -28.61326 10.60408 11.18337 1.000 12.70538 82 GLU A C 1
ATOM 685 O O . GLU A 1 82 ? -29.21721 9.71508 11.79945 1.000 13.38130 82 GLU A O 1
ATOM 696 N N . PRO A 1 83 ? -27.58427 11.24486 11.72912 1.000 12.65603 83 PRO A N 1
ATOM 697 C CA . PRO A 1 83 ? -27.20118 10.92120 13.10995 1.000 12.58344 83 PRO A CA 1
ATOM 698 C C . PRO A 1 83 ? -28.35905 11.17475 14.06800 1.000 12.26539 83 PRO A C 1
ATOM 699 O O . PRO A 1 83 ? -29.14761 12.10836 13.89106 1.000 13.41846 83 PRO A O 1
ATOM 703 N N . ASP A 1 84 ? -28.45896 10.33674 15.08493 1.000 11.49215 84 ASP A N 1
ATOM 704 C CA . ASP A 1 84 ? -29.38285 10.54601 16.18879 1.000 11.74784 84 ASP A CA 1
ATOM 705 C C . ASP A 1 84 ? -28.54757 10.89057 17.41588 1.000 11.67497 84 ASP A C 1
ATOM 706 O O . ASP A 1 84 ? -27.64498 10.13558 17.78219 1.000 10.68893 84 ASP A O 1
ATOM 711 N N . ALA A 1 85 ? -28.81035 12.05095 18.02512 1.000 11.95350 85 ALA A N 1
ATOM 712 C CA . ALA A 1 85 ? -27.91869 12.54369 19.08111 1.000 11.91147 85 ALA A CA 1
ATOM 713 C C . ALA A 1 85 ? -27.79427 11.56055 20.24624 1.000 10.31651 85 ALA A C 1
ATOM 714 O O . ALA A 1 85 ? -26.68960 11.33070 20.75758 1.000 9.97085 85 ALA A O 1
ATOM 716 N N . ALA A 1 86 ? -28.91253 10.99197 20.69703 1.000 10.57297 86 ALA A N 1
ATOM 717 C CA . ALA A 1 86 ? -28.85718 10.07357 21.82836 1.000 10.53315 86 ALA A CA 1
ATOM 718 C C . ALA A 1 86 ? -28.12235 8.79119 21.45246 1.000 9.86052 86 ALA A C 1
ATOM 719 O O . ALA A 1 86 ? -27.31805 8.26812 22.23903 1.000 9.76810 86 ALA A O 1
ATOM 721 N N . GLU A 1 87 ? -28.36260 8.28751 20.23915 1.000 10.05299 87 GLU A N 1
ATOM 722 C CA . GLU A 1 87 ? -27.66807 7.08852 19.77556 1.000 11.09300 87 GLU A CA 1
ATOM 723 C C . GLU A 1 87 ? -26.17504 7.35478 19.67666 1.000 9.52796 87 GLU A C 1
ATOM 724 O O . GLU A 1 87 ? -25.34947 6.51238 20.05132 1.000 10.49917 87 GLU A O 1
ATOM 730 N N . ARG A 1 88 ? -25.82321 8.53508 19.17336 1.000 9.69037 88 ARG A N 1
ATOM 731 C CA A ARG A 1 88 ? -24.43024 8.95505 19.05980 0.371 9.69628 88 ARG A CA 1
ATOM 732 C CA B ARG A 1 88 ? -24.42080 8.90545 19.05805 0.629 9.35854 88 ARG A CA 1
ATOM 733 C C . ARG A 1 88 ? -23.74753 8.95713 20.42365 1.000 9.19530 88 ARG A C 1
ATOM 734 O O . ARG A 1 88 ? -22.59227 8.52044 20.56636 1.000 9.93238 88 ARG A O 1
ATOM 749 N N . GLU A 1 89 ? -24.43719 9.49278 21.43184 1.000 9.55569 89 GLU A N 1
ATOM 750 C CA A GLU A 1 89 ? -23.89581 9.51717 22.78986 0.508 10.46246 89 GLU A CA 1
ATOM 751 C CA B GLU A 1 89 ? -23.87388 9.52159 22.77136 0.492 9.92685 89 GLU A CA 1
ATOM 752 C C . GLU A 1 89 ? -23.70719 8.11231 23.33661 1.000 9.91048 89 GLU A C 1
ATOM 753 O O . GLU A 1 89 ? -22.69692 7.81561 23.98417 1.000 10.02683 89 GLU A O 1
ATOM 764 N N . GLU A 1 90 ? -24.68897 7.23462 23.12209 1.000 9.44174 90 GLU A N 1
ATOM 765 C CA A GLU A 1 90 ? -24.54733 5.88833 23.64505 0.472 10.33879 90 GLU A CA 1
ATOM 766 C CA B GLU A 1 90 ? -24.58875 5.86102 23.61034 0.528 9.92752 90 GLU A CA 1
ATOM 767 C C . GLU A 1 90 ? -23.39858 5.14379 22.97505 1.000 9.81024 90 GLU A C 1
ATOM 768 O O . GLU A 1 90 ? -22.67508 4.39380 23.64233 1.000 11.51638 90 GLU A O 1
ATOM 779 N N . PHE A 1 91 ? -23.16551 5.36916 21.67891 1.000 8.87595 91 PHE A N 1
ATOM 780 C CA . PHE A 1 91 ? -21.99235 4.77655 21.05245 1.000 8.95207 91 PHE A CA 1
ATOM 781 C C . PHE A 1 91 ? -20.70929 5.41136 21.57582 1.000 8.20955 91 PHE A C 1
ATOM 782 O O . PHE A 1 91 ? -19.73644 4.72841 21.92529 1.000 8.86799 91 PHE A O 1
ATOM 790 N N . GLY A 1 92 ? -20.69192 6.74545 21.63378 1.000 8.16300 92 GLY A N 1
ATOM 791 C CA . GLY A 1 92 ? -19.47592 7.46336 21.96564 1.000 8.43684 92 GLY A CA 1
ATOM 792 C C . GLY A 1 92 ? -18.99980 7.27009 23.39029 1.000 8.44248 92 GLY A C 1
ATOM 793 O O . GLY A 1 92 ? -17.80488 7.43195 23.64339 1.000 8.83016 92 GLY A O 1
ATOM 794 N N . THR A 1 93 ? -19.89613 6.92642 24.31130 1.000 9.01240 93 THR A N 1
ATOM 795 C CA . THR A 1 93 ? -19.55500 6.67787 25.70419 1.000 8.83714 93 THR A CA 1
ATOM 796 C C . THR A 1 93 ? -19.38250 5.18597 26.00407 1.000 8.36299 93 THR A C 1
ATOM 797 O O . THR A 1 93 ? -19.31657 4.79937 27.17926 1.000 9.57882 93 THR A O 1
ATOM 801 N N . SER A 1 94 ? -19.29376 4.32776 24.98053 1.000 8.21429 94 SER A N 1
ATOM 802 C CA . SER A 1 94 ? -19.33583 2.88892 25.21249 1.000 8.36744 94 SER A CA 1
ATOM 803 C C . SER A 1 94 ? -18.03440 2.26699 25.71878 1.000 8.03644 94 SER A C 1
ATOM 804 O O . SER A 1 94 ? -18.06844 1.08762 26.09011 1.000 8.56133 94 SER A O 1
ATOM 807 N N . VAL A 1 95 ? -16.89851 2.98364 25.79578 1.000 7.57781 95 VAL A N 1
ATOM 808 C CA . VAL A 1 95 ? -15.66242 2.34390 26.25166 1.000 7.81400 95 VAL A CA 1
ATOM 809 C C . VAL A 1 95 ? -15.83938 1.70245 27.63142 1.000 7.96024 95 VAL A C 1
ATOM 810 O O . VAL A 1 95 ? -15.23668 0.66291 27.92762 1.000 7.87051 95 VAL A O 1
ATOM 814 N N . LYS A 1 96 ? -16.66850 2.29801 28.48992 1.000 8.70816 96 LYS A N 1
ATOM 815 C CA A LYS A 1 96 ? -16.96396 1.74867 29.80947 0.489 9.09257 96 LYS A CA 1
ATOM 816 C CA B LYS A 1 96 ? -16.92986 1.73819 29.81079 0.511 9.10330 96 LYS A CA 1
ATOM 817 C C . LYS A 1 96 ? -17.38396 0.28991 29.74723 1.000 8.85005 96 LYS A C 1
ATOM 818 O O . LYS A 1 96 ? -17.24774 -0.42640 30.74250 1.000 9.90260 96 LYS A O 1
ATOM 829 N N . ASN A 1 97 ? -17.93732 -0.15317 28.60914 1.000 8.34985 97 ASN A N 1
ATOM 830 C CA . ASN A 1 97 ? -18.42981 -1.50654 28.44862 1.000 9.18165 97 ASN A CA 1
ATOM 831 C C . ASN A 1 97 ? -17.53869 -2.38842 27.60510 1.000 9.04262 97 ASN A C 1
ATOM 832 O O . ASN A 1 97 ? -17.88900 -3.54963 27.37418 1.000 10.52070 97 ASN A O 1
ATOM 837 N N . TRP A 1 98 ? -16.42107 -1.89695 27.11774 1.000 7.93462 98 TRP A N 1
ATOM 838 C CA . TRP A 1 98 ? -15.56379 -2.72849 26.28104 1.000 7.38295 98 TRP A CA 1
ATOM 839 C C . TRP A 1 98 ? -14.76829 -3.67086 27.18306 1.000 7.36653 98 TRP A C 1
ATOM 840 O O . TRP A 1 98 ? -14.04201 -3.20507 28.06192 1.000 7.73619 98 TRP A O 1
ATOM 851 N N . PRO A 1 99 ? -14.88905 -4.98712 27.02326 1.000 7.40521 99 PRO A N 1
ATOM 852 C CA . PRO A 1 99 ? -14.32896 -5.91753 28.00934 1.000 7.77068 99 PRO A CA 1
ATOM 853 C C . PRO A 1 99 ? -12.86576 -6.24017 27.73241 1.000 7.03480 99 PRO A C 1
ATOM 854 O O . PRO A 1 99 ? -12.37672 -6.13000 26.61045 1.000 7.79577 99 PRO A O 1
ATOM 858 N N . ALA A 1 100 ? -12.16446 -6.67603 28.78185 1.000 7.20798 100 ALA A N 1
ATOM 859 C CA . ALA A 1 100 ? -10.86745 -7.29165 28.56844 1.000 7.65213 100 ALA A CA 1
ATOM 860 C C . ALA A 1 100 ? -11.01897 -8.61413 27.81543 1.000 7.62792 100 ALA A C 1
ATOM 861 O O . ALA A 1 100 ? -11.99434 -9.34392 28.01190 1.000 9.51371 100 ALA A O 1
ATOM 863 N N . PHE A 1 101 ? -10.01008 -8.96997 27.01173 1.000 7.05771 101 PHE A N 1
ATOM 864 C CA . PHE A 1 101 ? -9.93464 -10.36024 26.56156 1.000 7.70494 101 PHE A CA 1
ATOM 865 C C . PHE A 1 101 ? -9.82433 -11.26704 27.78082 1.000 8.27561 101 PHE A C 1
ATOM 866 O O . PHE A 1 101 ? -9.30466 -10.84803 28.82014 1.000 8.11159 101 PHE A O 1
ATOM 874 N N . PRO A 1 102 ? -10.27978 -12.52295 27.67278 1.000 9.02576 102 PRO A N 1
ATOM 875 C CA A PRO A 1 102 ? -10.32349 -13.38997 28.86393 0.692 9.47671 102 PRO A CA 1
ATOM 876 C CA B PRO A 1 102 ? -10.32370 -13.39689 28.85723 0.308 9.37517 102 PRO A CA 1
ATOM 877 C C . PRO A 1 102 ? -8.96079 -13.78674 29.40758 1.000 8.97439 102 PRO A C 1
ATOM 878 O O . PRO A 1 102 ? -8.89097 -14.25077 30.55230 1.000 9.88716 102 PRO A O 1
ATOM 885 N N . ASP A 1 103 ? -7.88425 -13.63543 28.63924 1.000 8.64414 103 ASP A N 1
ATOM 886 C CA . ASP A 1 103 ? -6.55754 -13.95479 29.13930 1.000 8.14807 103 ASP A CA 1
ATOM 887 C C . ASP A 1 103 ? -5.82802 -12.74580 29.69899 1.000 7.79926 103 ASP A C 1
ATOM 888 O O . ASP A 1 103 ? -4.75087 -12.90668 30.27351 1.000 8.63738 103 ASP A O 1
ATOM 893 N N . THR A 1 104 ? -6.36243 -11.54224 29.49188 1.000 7.88781 104 THR A N 1
ATOM 894 C CA . THR A 1 104 ? -5.55196 -10.34254 29.69034 1.000 7.74811 104 THR A CA 1
ATOM 895 C C . THR A 1 104 ? -5.12848 -10.13976 31.13869 1.000 7.69085 104 THR A C 1
ATOM 896 O O . THR A 1 104 ? -3.95928 -9.85549 31.40154 1.000 8.24048 104 THR A O 1
ATOM 900 N N . VAL A 1 105 ? -6.07446 -10.19035 32.07976 1.000 7.75105 105 VAL A N 1
ATOM 901 C CA . VAL A 1 105 ? -5.72684 -9.83733 33.45415 1.000 8.50910 105 VAL A CA 1
ATOM 902 C C . VAL A 1 105 ? -4.66131 -10.78501 33.99262 1.000 7.99503 105 VAL A C 1
ATOM 903 O O . VAL A 1 105 ? -3.66461 -10.35692 34.60065 1.000 8.33183 105 VAL A O 1
ATOM 907 N N . GLU A 1 106 ? -4.85146 -12.08905 33.76925 1.000 8.20102 106 GLU A N 1
ATOM 908 C CA . GLU A 1 106 ? -3.89952 -13.05658 34.29582 1.000 9.74411 106 GLU A CA 1
ATOM 909 C C . GLU A 1 106 ? -2.52556 -12.85393 33.68142 1.000 9.46761 106 GLU A C 1
ATOM 910 O O . GLU A 1 106 ? -1.50914 -12.90984 34.38653 1.000 9.23872 106 GLU A O 1
ATOM 916 N N . ALA A 1 107 ? -2.47810 -12.57497 32.37551 1.000 8.46795 107 ALA A N 1
ATOM 917 C CA . ALA A 1 107 ? -1.19815 -12.37138 31.71915 1.000 8.93143 107 ALA A CA 1
ATOM 918 C C . ALA A 1 107 ? -0.51694 -11.10717 32.22756 1.000 8.23217 107 ALA A C 1
ATOM 919 O O . ALA A 1 107 ? 0.68918 -11.10962 32.48728 1.000 8.52049 107 ALA A O 1
ATOM 921 N N . LEU A 1 108 ? -1.27228 -10.00974 32.34793 1.000 8.02574 108 LEU A N 1
ATOM 922 C CA . LEU A 1 108 ? -0.67505 -8.76306 32.83138 1.000 7.59327 108 LEU A CA 1
ATOM 923 C C . LEU A 1 108 ? -0.18262 -8.89968 34.25669 1.000 7.40482 108 LEU A C 1
ATOM 924 O O . LEU A 1 108 ? 0.89331 -8.39304 34.59426 1.000 8.30588 108 LEU A O 1
ATOM 929 N N . GLN A 1 109 ? -0.96345 -9.55641 35.12611 1.000 7.82427 109 GLN A N 1
ATOM 930 C CA . GLN A 1 109 ? -0.51872 -9.67754 36.51600 1.000 7.92226 109 GLN A CA 1
ATOM 931 C C . GLN A 1 109 ? 0.75841 -10.50156 36.59976 1.000 8.32421 109 GLN A C 1
ATOM 932 O O . GLN A 1 109 ? 1.64874 -10.20448 37.40759 1.000 9.58760 109 GLN A O 1
ATOM 938 N N . TYR A 1 110 ? 0.89193 -11.52517 35.74977 1.000 8.19278 110 TYR A N 1
ATOM 939 C CA . TYR A 1 110 ? 2.14845 -12.26067 35.69316 1.000 8.66244 110 TYR A CA 1
ATOM 940 C C . TYR A 1 110 ? 3.28441 -11.37284 35.18790 1.000 8.59331 110 TYR A C 1
ATOM 941 O O . TYR A 1 110 ? 4.36834 -11.30944 35.78803 1.000 9.27520 110 TYR A O 1
ATOM 950 N N . LEU A 1 111 ? 3.06875 -10.70646 34.05601 1.000 7.95812 111 LEU A N 1
ATOM 951 C CA . LEU A 1 111 ? 4.15812 -9.95334 33.43830 1.000 8.36221 111 LEU A CA 1
ATOM 952 C C . LEU A 1 111 ? 4.58598 -8.77434 34.29682 1.000 8.17921 111 LEU A C 1
ATOM 953 O O . LEU A 1 111 ? 5.75428 -8.36644 34.24257 1.000 9.07588 111 LEU A O 1
ATOM 958 N N . LYS A 1 112 ? 3.66542 -8.23078 35.10434 1.000 8.30324 112 LYS A N 1
ATOM 959 C CA . LYS A 1 112 ? 3.97025 -7.13758 36.01505 1.000 8.49788 112 LYS A CA 1
ATOM 960 C C . LYS A 1 112 ? 5.02781 -7.52937 37.03850 1.000 8.59342 112 LYS A C 1
ATOM 961 O O . LYS A 1 112 ? 5.72126 -6.65710 37.55965 1.000 9.44539 112 LYS A O 1
ATOM 967 N N . LYS A 1 113 ? 5.19743 -8.82482 37.31764 1.000 8.95198 113 LYS A N 1
ATOM 968 C CA . LYS A 1 113 ? 6.26065 -9.25313 38.21594 1.000 9.56489 113 LYS A CA 1
ATOM 969 C C . LYS A 1 113 ? 7.64285 -9.13957 37.59316 1.000 10.00548 113 LYS A C 1
ATOM 970 O O . LYS A 1 113 ? 8.64206 -9.17841 38.31885 1.000 11.55284 113 LYS A O 1
ATOM 976 N N . HIS A 1 114 ? 7.72601 -9.00312 36.27033 1.000 9.72571 114 HIS A N 1
ATOM 977 C CA . HIS A 1 114 ? 8.98317 -9.14641 35.55379 1.000 10.05429 114 HIS A CA 1
ATOM 978 C C . HIS A 1 114 ? 9.35431 -7.94851 34.72300 1.000 10.08095 114 HIS A C 1
ATOM 979 O O . HIS A 1 114 ? 10.51893 -7.85131 34.31126 1.000 11.20787 114 HIS A O 1
ATOM 986 N N . TYR A 1 115 ? 8.40051 -7.07757 34.42353 1.000 9.52363 115 TYR A N 1
ATOM 987 C CA . TYR A 1 115 ? 8.62629 -5.93616 33.56915 1.000 9.24565 115 TYR A CA 1
ATOM 988 C C . TYR A 1 115 ? 7.93157 -4.72214 34.15911 1.000 9.66861 115 TYR A C 1
ATOM 989 O O . TYR A 1 115 ? 6.89041 -4.83698 34.81849 1.000 10.73889 115 TYR A O 1
ATOM 998 N N . LYS A 1 116 ? 8.48088 -3.55260 33.87548 1.000 10.08313 116 LYS A N 1
ATOM 999 C CA . LYS A 1 116 ? 7.67184 -2.34735 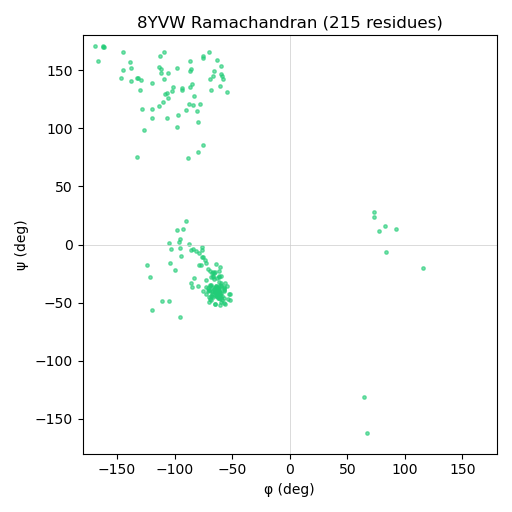33.95474 1.000 10.06004 116 LYS A CA 1
ATOM 1000 C C . LYS A 1 116 ? 6.64214 -2.41531 32.83277 1.000 9.79174 116 LYS A C 1
ATOM 1001 O O . LYS A 1 116 ? 6.97997 -2.76852 31.69531 1.000 10.62937 116 LYS A O 1
ATOM 1007 N N . LEU A 1 117 ? 5.38070 -2.12668 33.15727 1.000 8.77517 117 LEU A N 1
ATOM 1008 C CA . LEU A 1 117 ? 4.30421 -2.19001 32.17811 1.000 8.43594 117 LEU A CA 1
ATOM 1009 C C . LEU A 1 117 ? 3.86097 -0.78182 31.83756 1.000 8.28564 117 LEU A C 1
ATOM 1010 O O . LEU A 1 117 ? 3.57539 0.02754 32.73024 1.000 9.13717 117 LEU A O 1
ATOM 1015 N N . VAL A 1 118 ? 3.80308 -0.49809 30.54822 1.000 7.58374 118 VAL A N 1
ATOM 1016 C CA . VAL A 1 118 ? 3.56279 0.85140 30.06412 1.000 7.65086 118 VAL A CA 1
ATOM 1017 C C . VAL A 1 118 ? 2.44235 0.80761 29.04791 1.000 7.30788 118 VAL A C 1
ATOM 1018 O O . VAL A 1 118 ? 2.38261 -0.10932 28.22515 1.000 8.38351 118 VAL A O 1
ATOM 1022 N N . ILE A 1 119 ? 1.57747 1.80566 29.07496 1.000 7.19269 119 ILE A N 1
ATOM 1023 C CA . ILE A 1 119 ? 0.52518 1.98133 28.08334 1.000 7.27647 119 ILE A CA 1
ATOM 1024 C C . ILE A 1 119 ? 0.95105 3.07033 27.10846 1.000 7.37980 119 ILE A C 1
ATOM 1025 O O . ILE A 1 119 ? 1.37822 4.15063 27.52690 1.000 7.97516 119 ILE A O 1
ATOM 1030 N N . LEU A 1 120 ? 0.81004 2.79266 25.81351 1.000 7.20636 120 LEU A N 1
ATOM 1031 C CA . LEU A 1 120 ? 0.88250 3.82795 24.78311 1.000 7.16434 120 LEU A CA 1
ATOM 1032 C C . LEU A 1 120 ? -0.40311 3.66884 23.97896 1.000 7.02260 120 LEU A C 1
ATOM 1033 O O . LEU A 1 120 ? -0.50122 2.76434 23.13480 1.000 7.89526 120 LEU A O 1
ATOM 1038 N N . SER A 1 121 ? -1.40694 4.49036 24.26130 1.000 6.85446 121 SER A N 1
ATOM 1039 C CA . SER A 1 121 ? -2.75007 4.20402 23.78076 1.000 7.12730 121 SER A CA 1
ATOM 1040 C C . SER A 1 121 ? -3.41502 5.40242 23.11885 1.000 7.03999 121 SER A C 1
ATOM 1041 O O . SER A 1 121 ? -3.30589 6.54703 23.59773 1.000 7.03561 121 SER A O 1
ATOM 1044 N N . ASN A 1 122 ? -4.17682 5.09106 22.06608 1.000 6.87594 122 ASN A N 1
ATOM 1045 C CA . ASN A 1 122 ? -5.12161 5.97814 21.40264 1.000 6.88333 122 ASN A CA 1
ATOM 1046 C C . ASN A 1 122 ? -6.36517 6.09729 22.27307 1.000 6.80382 122 ASN A C 1
ATOM 1047 O O . ASN A 1 122 ? -7.35432 5.36689 22.11439 1.000 7.88549 122 ASN A O 1
ATOM 1052 N N . ILE A 1 123 ? -6.29437 7.03449 23.21319 1.000 6.93906 123 ILE A N 1
ATOM 1053 C CA . ILE A 1 123 ? -7.26900 7.21746 24.28993 1.000 7.27990 123 ILE A CA 1
ATOM 1054 C C . ILE A 1 123 ? -6.92254 8.55437 24.94153 1.000 7.31977 123 ILE A C 1
ATOM 1055 O O . ILE A 1 123 ? -5.87212 9.14911 24.65587 1.000 7.83876 123 ILE A O 1
ATOM 1060 N N . ASP A 1 124 ? -7.78225 9.03018 25.82061 1.000 7.45182 124 ASP A N 1
ATOM 1061 C CA . ASP A 1 124 ? -7.43018 10.14057 26.70306 1.000 7.29379 124 ASP A CA 1
ATOM 1062 C C . ASP A 1 124 ? -7.29293 9.60833 28.13299 1.000 7.13532 124 ASP A C 1
ATOM 1063 O O . ASP A 1 124 ? -7.71001 8.48809 28.45138 1.000 7.55127 124 ASP A O 1
ATOM 1068 N N . ARG A 1 125 ? -6.69433 10.42028 29.01412 1.000 8.01371 125 ARG A N 1
ATOM 1069 C CA . ARG A 1 125 ? -6.33114 9.94445 30.35294 1.000 8.88368 125 ARG A CA 1
ATOM 1070 C C . ARG A 1 125 ? -7.54298 9.45848 31.14101 1.000 8.58869 125 ARG A C 1
ATOM 1071 O O . ARG A 1 125 ? -7.51717 8.37961 31.74240 1.000 9.19089 125 ARG A O 1
ATOM 1079 N N . ASN A 1 126 ? -8.60352 10.26135 31.19287 1.000 8.94694 126 ASN A N 1
ATOM 1080 C CA . ASN A 1 126 ? -9.73299 9.88245 32.04246 1.000 9.66601 126 ASN A CA 1
ATOM 1081 C C . ASN A 1 126 ? -10.47427 8.68412 31.48178 1.000 8.48383 126 ASN A C 1
ATOM 1082 O O . ASN A 1 126 ? -10.88783 7.79259 32.23586 1.000 9.60106 126 ASN A O 1
ATOM 1087 N N . GLU A 1 127 ? -10.63273 8.61414 30.15836 1.000 8.49732 127 GLU A N 1
ATOM 1088 C CA . GLU A 1 127 ? -11.32538 7.46167 29.59372 1.000 8.78648 127 GLU A CA 1
ATOM 1089 C C . GLU A 1 127 ? -10.53870 6.18305 29.84308 1.000 8.23547 127 GLU A C 1
ATOM 1090 O O . GLU A 1 127 ? -11.12230 5.13425 30.13372 1.000 8.76221 127 GLU A O 1
ATOM 1096 N N . PHE A 1 128 ? -9.21607 6.26093 29.76674 1.000 8.17039 128 PHE A N 1
ATOM 1097 C CA . PHE A 1 128 ? -8.41164 5.06766 29.97591 1.000 8.13193 128 PHE A CA 1
ATOM 1098 C C . PHE A 1 128 ? -8.60238 4.49168 31.37099 1.000 7.64467 128 PHE A C 1
ATOM 1099 O O . PHE A 1 128 ? -8.49687 3.28224 31.55332 1.000 7.64042 128 PHE A O 1
ATOM 1107 N N . LYS A 1 129 ? -8.85040 5.34042 32.37761 1.000 7.91922 129 LYS A N 1
ATOM 1108 C CA A LYS A 1 129 ? -9.03746 4.82913 33.73068 0.492 8.99886 129 LYS A CA 1
ATOM 1109 C CA B LYS A 1 129 ? -9.05550 4.84244 33.73746 0.135 7.94828 129 LYS A CA 1
ATOM 1110 C CA C LYS A 1 129 ? -9.05568 4.83791 33.73973 0.373 8.16104 129 LYS A CA 1
ATOM 1111 C C . LYS A 1 129 ? -10.13888 3.77649 33.77632 1.000 7.72024 129 LYS A C 1
ATOM 1112 O O . LYS A 1 129 ? -10.04438 2.80504 34.53694 1.000 8.28747 129 LYS A O 1
ATOM 1128 N N . LEU A 1 130 ? -11.19696 3.95525 32.97953 1.000 8.34829 130 LEU A N 1
ATOM 1129 C CA . LEU A 1 130 ? -12.28009 2.97330 32.94971 1.000 7.96646 130 LEU A CA 1
ATOM 1130 C C . LEU A 1 130 ? -11.76680 1.61438 32.48767 1.000 7.87886 130 LEU A C 1
ATOM 1131 O O . LEU A 1 130 ? -12.11934 0.57396 33.06146 1.000 8.94829 130 LEU A O 1
ATOM 1136 N N . SER A 1 131 ? -10.93181 1.59940 31.44925 1.000 7.55846 131 SER A N 1
ATOM 1137 C CA . SER A 1 131 ? -10.35292 0.34669 30.97917 1.000 7.34932 131 SER A CA 1
ATOM 1138 C C . SER A 1 131 ? -9.32164 -0.19034 31.96014 1.000 7.29803 131 SER A C 1
ATOM 1139 O O . SER A 1 131 ? -9.25064 -1.40941 32.17652 1.000 7.73748 131 SER A O 1
ATOM 1142 N N . ASN A 1 132 ? -8.53665 0.69459 32.58687 1.000 7.74973 132 ASN A N 1
ATOM 1143 C CA . ASN A 1 132 ? -7.52087 0.22560 33.52435 1.000 7.55826 132 ASN A CA 1
ATOM 1144 C C . ASN A 1 132 ? -8.14578 -0.56149 34.67055 1.000 7.74162 132 ASN A C 1
ATOM 1145 O O . ASN A 1 132 ? -7.56916 -1.55402 35.12616 1.000 8.41003 132 ASN A O 1
ATOM 1150 N N . ALA A 1 133 ? -9.35235 -0.17155 35.10143 1.000 8.08791 133 ALA A N 1
ATOM 1151 C CA . ALA A 1 133 ? -10.05242 -0.88901 36.15534 1.000 9.29011 133 ALA A CA 1
ATOM 1152 C C . ALA A 1 133 ? -10.41447 -2.31177 35.74684 1.000 10.28502 133 ALA A C 1
ATOM 1153 O O . ALA A 1 133 ? -10.71435 -3.12655 36.62181 1.000 12.75469 133 ALA A O 1
ATOM 1155 N N . LYS A 1 134 ? -10.39541 -2.62753 34.45281 1.000 8.84408 134 LYS A N 1
ATOM 1156 C CA . LYS A 1 134 ? -10.65259 -3.96930 33.94600 1.000 9.06579 134 LYS A CA 1
ATOM 1157 C C . LYS A 1 134 ? -9.37262 -4.76144 33.71086 1.000 9.28975 134 LYS A C 1
ATOM 1158 O O . LYS A 1 134 ? -9.44748 -5.92729 33.29240 1.000 11.04260 134 LYS A O 1
ATOM 1164 N N . LEU A 1 135 ? -8.20095 -4.16754 33.92189 1.000 8.62406 135 LEU A N 1
ATOM 1165 C CA . LEU A 1 135 ? -6.95838 -4.79589 33.52247 1.000 8.65653 135 LEU A CA 1
ATOM 1166 C C . LEU A 1 135 ? -6.18396 -5.38760 34.68607 1.000 8.62629 135 LEU A C 1
ATOM 1167 O O . LEU A 1 135 ? -5.26784 -6.17702 34.45558 1.000 9.76047 135 LEU A O 1
ATOM 1172 N N . GLY A 1 136 ? -6.50122 -5.02754 35.92993 1.000 9.59782 136 GLY A N 1
ATOM 1173 C CA . GLY A 1 136 ? -5.97272 -5.73996 37.08775 1.000 10.41047 136 GLY A CA 1
ATOM 1174 C C . GLY A 1 136 ? -4.54546 -5.43115 37.47871 1.000 8.93214 136 GLY A C 1
ATOM 1175 O O . GLY A 1 136 ? -3.99277 -6.15245 38.30731 1.000 9.39827 136 GLY A O 1
ATOM 1176 N N . VAL A 1 137 ? -3.92750 -4.38963 36.91781 1.000 8.70079 137 VAL A N 1
ATOM 1177 C CA . VAL A 1 137 ? -2.57869 -3.98548 37.28236 1.000 8.63633 137 VAL A CA 1
ATOM 1178 C C . VAL A 1 137 ? -2.49874 -2.47211 37.37319 1.000 8.42538 137 VAL A C 1
ATOM 1179 O O . VAL A 1 137 ? -3.25996 -1.74632 36.73111 1.000 10.33190 137 VAL A O 1
ATOM 1183 N N . GLU A 1 138 ? -1.50475 -2.01513 38.13370 1.000 8.15373 138 GLU A N 1
ATOM 1184 C CA . GLU A 1 138 ? -1.00161 -0.64425 38.05334 1.000 9.14232 138 GLU A CA 1
ATOM 1185 C C . GLU A 1 138 ? -0.00481 -0.59175 36.89961 1.000 9.06637 138 GLU A C 1
ATOM 1186 O O . GLU A 1 138 ? 0.93466 -1.39984 36.84930 1.000 10.31458 138 GLU A O 1
ATOM 1192 N N . PHE A 1 139 ? -0.18866 0.35346 35.98240 1.000 7.94250 139 PHE A N 1
ATOM 1193 C CA . PHE A 1 139 ? 0.81303 0.57726 34.95219 1.000 8.27161 139 PHE A CA 1
ATOM 1194 C C . PHE A 1 139 ? 1.87355 1.53497 35.46091 1.000 8.83783 139 PHE A C 1
ATOM 1195 O O . PHE A 1 139 ? 1.57252 2.53533 36.11132 1.000 10.77651 139 PHE A O 1
ATOM 1203 N N . ASP A 1 140 ? 3.13467 1.20246 35.19257 1.000 8.67259 140 ASP A N 1
ATOM 1204 C CA . ASP A 1 140 ? 4.24462 2.05551 35.60189 1.000 8.88578 140 ASP A CA 1
ATOM 1205 C C . ASP A 1 140 ? 4.20500 3.41069 34.91641 1.000 9.42765 140 ASP A C 1
ATOM 1206 O O . ASP A 1 140 ? 4.55666 4.41926 35.53650 1.000 10.32393 140 ASP A O 1
ATOM 1211 N N . HIS A 1 141 ? 3.80290 3.45791 33.63735 1.000 8.85247 141 HIS A N 1
ATOM 1212 C CA . HIS A 1 141 ? 3.69151 4.71766 32.90338 1.000 9.24286 141 HIS A CA 1
ATOM 1213 C C . HIS A 1 141 ? 2.52959 4.57652 31.94485 1.000 8.65083 141 HIS A C 1
ATOM 1214 O O . HIS A 1 141 ? 2.32437 3.50143 31.36771 1.000 8.86977 141 HIS A O 1
ATOM 1221 N N . ILE A 1 142 ? 1.79021 5.67043 31.77109 1.000 8.46908 142 ILE A N 1
ATOM 1222 C CA . ILE A 1 142 ? 0.65215 5.71376 30.85725 1.000 8.27946 142 ILE A CA 1
ATOM 1223 C C . ILE A 1 142 ? 0.84116 6.91884 29.95253 1.000 8.24970 142 ILE A C 1
ATOM 1224 O O . ILE A 1 142 ? 0.92337 8.05943 30.44146 1.000 9.54381 142 ILE A O 1
ATOM 1229 N N . ILE A 1 143 ? 0.98314 6.66029 28.65571 1.000 7.89424 143 ILE A N 1
ATOM 1230 C CA . ILE A 1 143 ? 1.08067 7.69530 27.62609 1.000 7.96965 143 ILE A CA 1
ATOM 1231 C C . ILE A 1 143 ? -0.16456 7.58519 26.76212 1.000 7.58428 143 ILE A C 1
ATOM 1232 O O . ILE A 1 143 ? -0.42354 6.53055 26.15112 1.000 8.77728 143 ILE A O 1
ATOM 1237 N N . THR A 1 144 ? -0.95351 8.64185 26.72487 1.000 7.66992 144 THR A N 1
ATOM 1238 C CA . THR A 1 144 ? -2.17298 8.66114 25.93364 1.000 7.58282 144 THR A CA 1
ATOM 1239 C C . THR A 1 144 ? -2.04980 9.64770 24.78110 1.000 7.68895 144 THR A C 1
ATOM 1240 O O . THR A 1 144 ? -1.22930 10.56952 24.79048 1.000 7.79999 144 THR A O 1
ATOM 1244 N N . ALA A 1 145 ? -2.93826 9.48163 23.80045 1.000 7.45992 145 ALA A N 1
ATOM 1245 C CA . ALA A 1 145 ? -3.03247 10.44745 22.71486 1.000 7.60243 145 ALA A CA 1
ATOM 1246 C C . ALA A 1 145 ? -3.25111 11.84898 23.26820 1.000 8.04252 145 ALA A C 1
ATOM 1247 O O . ALA A 1 145 ? -2.74143 12.83265 22.71813 1.000 8.31882 145 ALA A O 1
ATOM 1249 N N . GLN A 1 146 ? -4.00967 11.96070 24.37153 1.000 7.56141 146 GLN A N 1
ATOM 1250 C CA . GLN A 1 146 ? -4.21952 13.28267 24.95148 1.000 8.43353 146 GLN A CA 1
ATOM 1251 C C . GLN A 1 146 ? -2.90859 13.91555 25.38778 1.000 8.44010 146 GLN A C 1
ATOM 1252 O O . GLN A 1 146 ? -2.71491 15.12436 25.22132 1.000 9.80681 146 GLN A O 1
ATOM 1258 N N . ASP A 1 147 ? -2.00804 13.12446 25.96095 1.000 8.22145 147 ASP A N 1
ATOM 1259 C CA . ASP A 1 147 ? -0.71870 13.65675 26.38220 1.000 8.70477 147 ASP A CA 1
ATOM 1260 C C . ASP A 1 147 ? 0.09515 14.15520 25.20175 1.000 8.63172 147 ASP A C 1
ATOM 1261 O O . ASP A 1 147 ? 0.85714 15.12664 25.31918 1.000 10.37009 147 ASP A O 1
ATOM 1266 N N . VAL A 1 148 ? 0.00459 13.46688 24.06878 1.000 7.80408 148 VAL A N 1
ATOM 1267 C CA . VAL A 1 148 ? 0.86822 13.76971 22.93611 1.000 8.01675 148 VAL A CA 1
ATOM 1268 C C . VAL A 1 148 ? 0.30210 14.89744 22.08061 1.000 8.34774 148 VAL A C 1
ATOM 1269 O O . VAL A 1 148 ? 1.06534 15.67018 21.48230 1.000 8.98834 148 VAL A O 1
ATOM 1273 N N . GLY A 1 149 ? -1.02781 14.95411 21.92758 1.000 7.98788 149 GLY A N 1
ATOM 1274 C CA . GLY A 1 149 ? -1.66838 15.86117 21.00038 1.000 8.44372 149 GLY A CA 1
ATOM 1275 C C . GLY A 1 149 ? -1.91647 15.25937 19.63352 1.000 7.61090 149 GLY A C 1
ATOM 1276 O O . GLY A 1 149 ? -2.23556 15.99350 18.69100 1.000 8.02590 149 GLY A O 1
ATOM 1277 N N . SER A 1 150 ? -1.78755 13.93517 19.49404 1.000 7.92620 150 SER A N 1
ATOM 1278 C CA . SER A 1 150 ? -2.03818 13.24162 18.24015 1.000 8.06313 150 SER A CA 1
ATOM 1279 C C . SER A 1 150 ? -2.21380 11.77624 18.58856 1.000 7.56051 150 SER A C 1
ATOM 1280 O O . SER A 1 150 ? -1.96647 11.35568 19.72222 1.000 8.05969 150 SER A O 1
ATOM 1283 N N . TYR A 1 151 ? -2.63759 10.99357 17.60166 1.000 7.87977 151 TYR A N 1
ATOM 1284 C CA . TYR A 1 151 ? -2.89215 9.56785 17.74883 1.000 7.17783 151 TYR A CA 1
ATOM 1285 C C . TYR A 1 151 ? -1.86046 8.76276 16.96032 1.000 7.73485 151 TYR A C 1
ATOM 1286 O O . TYR A 1 151 ? -1.36344 9.20337 15.91369 1.000 8.34311 151 TYR A O 1
ATOM 1295 N N . LYS A 1 152 ? -1.57548 7.55310 17.43832 1.000 7.42287 152 LYS A N 1
ATOM 1296 C CA . LYS A 1 152 ? -0.79653 6.62067 16.64634 1.000 7.33561 152 LYS A CA 1
ATOM 1297 C C . LYS A 1 152 ? -1.53507 6.39493 15.32880 1.000 7.47584 152 LYS A C 1
ATOM 1298 O O . LYS A 1 152 ? -2.77168 6.31368 15.32665 1.000 7.59730 152 LYS A O 1
ATOM 1304 N N . PRO A 1 153 ? -0.82262 6.25354 14.19092 1.000 7.41138 153 PRO A N 1
ATOM 1305 C CA . PRO A 1 153 ? 0.62902 5.99390 14.07525 1.000 7.62086 153 PRO A CA 1
ATOM 1306 C C . PRO A 1 153 ? 1.53562 7.21129 13.99678 1.000 7.96757 153 PRO A C 1
ATOM 1307 O O . PRO A 1 153 ? 2.68686 7.07153 13.55682 1.000 8.64502 153 PRO A O 1
ATOM 1311 N N . ASN A 1 154 ? 1.09772 8.38798 14.43225 1.000 8.10664 154 ASN A N 1
ATOM 1312 C CA . ASN A 1 154 ? 1.96888 9.54648 14.36984 1.000 8.04990 154 ASN A CA 1
ATOM 1313 C C . ASN A 1 154 ? 3.28613 9.23060 15.08123 1.000 8.15470 154 ASN A C 1
ATOM 1314 O O . ASN A 1 154 ? 3.26641 8.73590 16.21952 1.000 8.25910 154 ASN A O 1
ATOM 1319 N N . PRO A 1 155 ? 4.44305 9.50483 14.45960 1.000 8.79717 155 PRO A N 1
ATOM 1320 C CA . PRO A 1 155 ? 5.71960 9.16978 15.11853 1.000 9.90352 155 PRO A CA 1
ATOM 1321 C C . PRO A 1 155 ? 5.91015 9.87131 16.44563 1.000 9.49849 155 PRO A C 1
ATOM 1322 O O . PRO A 1 155 ? 6.62975 9.36143 17.32207 1.000 9.80733 155 PRO A O 1
ATOM 1326 N N . ASN A 1 156 ? 5.29116 11.04302 16.62708 1.000 8.93905 156 ASN A N 1
ATOM 1327 C CA . ASN A 1 156 ? 5.46437 11.76748 17.88017 1.000 9.30327 156 ASN A CA 1
ATOM 1328 C C . ASN A 1 156 ? 4.95229 10.96429 19.05831 1.000 9.37115 156 ASN A C 1
ATOM 1329 O O . ASN A 1 156 ? 5.44557 11.12953 20.17755 1.000 10.33475 156 ASN A O 1
ATOM 1334 N N . ASN A 1 157 ? 3.96442 10.09129 18.83354 1.000 8.84843 157 ASN A N 1
ATOM 1335 C CA . ASN A 1 157 ? 3.44758 9.30613 19.94714 1.000 8.57896 157 ASN A CA 1
ATOM 1336 C C . ASN A 1 157 ? 4.51011 8.35888 20.47491 1.000 8.32744 157 ASN A C 1
ATOM 1337 O O . ASN A 1 157 ? 4.62909 8.13688 21.69069 1.000 8.95270 157 ASN A O 1
ATOM 1342 N N . PHE A 1 158 ? 5.29722 7.79125 19.56249 1.000 8.76332 158 PHE A N 1
ATOM 1343 C CA . PHE A 1 158 ? 6.39012 6.90172 19.94164 1.000 8.92731 158 PHE A CA 1
ATOM 1344 C C . PHE A 1 158 ? 7.55661 7.65662 20.55780 1.000 9.18380 158 PHE A C 1
ATOM 1345 O O . PHE A 1 158 ? 8.08931 7.22323 21.58785 1.000 10.00848 158 PHE A O 1
ATOM 1353 N N . THR A 1 159 ? 7.92536 8.81693 19.98577 1.000 9.93682 159 THR A N 1
ATOM 1354 C CA A THR A 1 159 ? 8.99515 9.62344 20.56330 0.859 11.01561 159 THR A CA 1
ATOM 1355 C CA B THR A 1 159 ? 9.00853 9.60234 20.57860 0.141 10.46373 159 THR A CA 1
ATOM 1356 C C . THR A 1 159 ? 8.65796 10.04152 21.99065 1.000 10.50645 159 THR A C 1
ATOM 1357 O O . THR A 1 159 ? 9.50783 9.98901 22.89203 1.000 11.08297 159 THR A O 1
ATOM 1364 N N . TYR A 1 160 ? 7.40989 10.45021 22.21597 1.000 10.19030 160 TYR A N 1
ATOM 1365 C CA . TYR A 1 160 ? 6.99745 10.86351 23.54884 1.000 10.53584 160 TYR A CA 1
ATOM 1366 C C . TYR A 1 160 ? 7.18062 9.72525 24.53815 1.000 9.97028 160 TYR A C 1
ATOM 1367 O O . TYR A 1 160 ? 7.71177 9.92292 25.64019 1.000 10.96043 160 TYR A O 1
ATOM 1376 N N . MET A 1 161 ? 6.74112 8.52819 24.16120 1.000 9.95610 161 MET A N 1
ATOM 1377 C CA A MET A 1 161 ? 6.87013 7.36519 25.03375 0.682 9.88022 161 MET A CA 1
ATOM 1378 C CA B MET A 1 161 ? 6.87320 7.40066 25.06791 0.318 10.01978 161 MET A CA 1
ATOM 1379 C C . MET A 1 161 ? 8.33133 7.03894 25.30632 1.000 9.85774 161 MET A C 1
ATOM 1380 O O . MET A 1 161 ? 8.72531 6.76899 26.45086 1.000 10.38049 161 MET A O 1
ATOM 1389 N N . ILE A 1 162 ? 9.14798 7.02948 24.25514 1.000 9.21970 162 ILE A N 1
ATOM 1390 C CA . ILE A 1 162 ? 10.54459 6.63781 24.42592 1.000 10.17651 162 ILE A CA 1
ATOM 1391 C C . ILE A 1 162 ? 11.24729 7.61253 25.36233 1.000 10.12369 162 ILE A C 1
ATOM 1392 O O . ILE A 1 162 ? 12.01598 7.21945 26.25436 1.000 10.45159 162 ILE A O 1
ATOM 1397 N N . ASP A 1 163 ? 10.96649 8.90144 25.18646 1.000 10.60455 163 ASP A N 1
ATOM 1398 C CA A ASP A 1 163 ? 11.57657 9.91327 26.03805 0.475 11.97504 163 ASP A CA 1
ATOM 1399 C CA B ASP A 1 163 ? 11.56076 9.92631 26.03670 0.525 11.55679 163 ASP A CA 1
ATOM 1400 C C . ASP A 1 163 ? 11.09950 9.78910 27.48139 1.000 11.65461 163 ASP A C 1
ATOM 1401 O O . ASP A 1 163 ? 11.89734 9.93953 28.42000 1.000 12.91433 163 ASP A O 1
ATOM 1410 N N . ALA A 1 164 ? 9.80885 9.53392 27.68723 1.000 12.42410 164 ALA A N 1
ATOM 1411 C CA . ALA A 1 164 ? 9.30682 9.38416 29.04430 1.000 12.90475 164 ALA A CA 1
ATOM 1412 C C . ALA A 1 164 ? 9.97846 8.20979 29.73355 1.000 12.17724 164 ALA A C 1
ATOM 1413 O O . ALA A 1 164 ? 10.34844 8.29647 30.91606 1.000 13.79261 164 ALA A O 1
ATOM 1415 N N . LEU A 1 165 ? 10.18035 7.10983 29.00838 1.000 11.59352 165 LEU A N 1
ATOM 1416 C CA . LEU A 1 165 ? 10.80466 5.95489 29.63611 1.000 12.11004 165 LEU A CA 1
ATOM 1417 C C . LEU A 1 165 ? 12.28995 6.18354 29.88095 1.000 12.43134 165 LEU A C 1
ATOM 1418 O O . LEU A 1 165 ? 12.81920 5.72779 30.89740 1.000 12.75246 165 LEU A O 1
ATOM 1423 N N . ALA A 1 166 ? 12.97837 6.88156 28.97072 1.000 12.03972 166 ALA A N 1
ATOM 1424 C CA . ALA A 1 166 ? 14.37480 7.22075 29.21294 1.000 12.60696 166 ALA A CA 1
ATOM 1425 C C . ALA A 1 166 ? 14.52919 7.99904 30.51165 1.000 13.22082 166 ALA A C 1
ATOM 1426 O O . ALA A 1 166 ? 15.47247 7.76883 31.27923 1.000 13.44584 166 ALA A O 1
ATOM 1428 N N . LYS A 1 167 ? 13.59953 8.90981 30.79115 1.000 13.73232 167 LYS A N 1
ATOM 1429 C CA . LYS A 1 167 ? 13.67324 9.67299 32.03397 1.000 16.20687 167 LYS A CA 1
ATOM 1430 C C . LYS A 1 167 ? 13.48773 8.79593 33.26239 1.000 16.92097 167 LYS A C 1
ATOM 1431 O O . LYS A 1 167 ? 13.94686 9.15995 34.34625 1.000 17.80025 167 LYS A O 1
ATOM 1437 N N . ALA A 1 168 ? 12.82831 7.65477 33.12014 1.000 16.19839 168 ALA A N 1
ATOM 1438 C CA . ALA A 1 168 ? 12.67063 6.67833 34.18861 1.000 16.55727 168 ALA A CA 1
ATOM 1439 C C . ALA A 1 168 ? 13.76282 5.61306 34.17272 1.000 16.46657 168 ALA A C 1
ATOM 1440 O O . ALA A 1 168 ? 13.62728 4.58793 34.85091 1.000 18.01910 168 ALA A O 1
ATOM 1442 N N . GLY A 1 169 ? 14.84036 5.82592 33.41543 1.000 15.12504 169 GLY A N 1
ATOM 1443 C CA . GLY A 1 169 ? 15.95055 4.89987 33.41999 1.000 16.32192 169 GLY A CA 1
ATOM 1444 C C . GLY A 1 169 ? 15.77877 3.70237 32.52052 1.000 16.37358 169 GLY A C 1
ATOM 1445 O O . GLY A 1 169 ? 16.52384 2.72908 32.65827 1.000 18.01437 169 GLY A O 1
ATOM 1446 N N . ILE A 1 170 ? 14.82954 3.75018 31.58507 1.000 15.22723 170 ILE A N 1
ATOM 1447 C CA . ILE A 1 170 ? 14.57011 2.67331 30.63635 1.000 14.96607 170 ILE A CA 1
ATOM 1448 C C . ILE A 1 170 ? 15.09724 3.14074 29.28342 1.000 14.58229 170 ILE A C 1
ATOM 1449 O O . ILE A 1 170 ? 14.53471 4.05178 28.66326 1.000 14.73185 170 ILE A O 1
ATOM 1454 N N . GLU A 1 171 ? 16.19757 2.53874 28.83610 1.000 14.47125 171 GLU A N 1
ATOM 1455 C CA . GLU A 1 171 ? 16.78950 2.86787 27.53810 1.000 14.98677 171 GLU A CA 1
ATOM 1456 C C . GLU A 1 171 ? 15.95210 2.25886 26.40991 1.000 13.69398 171 GLU A C 1
ATOM 1457 O O . GLU A 1 171 ? 15.16596 1.34686 26.63440 1.000 12.98945 171 GLU A O 1
ATOM 1463 N N . LYS A 1 172 ? 16.10581 2.77622 25.18355 1.000 12.43507 172 LYS A N 1
ATOM 1464 C CA . LYS A 1 172 ? 15.22396 2.30794 24.11134 1.000 11.66140 172 LYS A CA 1
ATOM 1465 C C . LYS A 1 172 ? 15.38582 0.80885 23.86089 1.000 11.93060 172 LYS A C 1
ATOM 1466 O O . LYS A 1 172 ? 14.39442 0.10448 23.62252 1.000 11.47378 172 LYS A O 1
ATOM 1472 N N . LYS A 1 173 ? 16.61964 0.30008 23.96048 1.000 12.32839 173 LYS A N 1
ATOM 1473 C CA . LYS A 1 173 ? 16.88168 -1.12619 23.79115 1.000 13.99262 173 LYS A CA 1
ATOM 1474 C C . LYS A 1 173 ? 16.14481 -1.96723 24.82664 1.000 13.34606 173 LYS A C 1
ATOM 1475 O O . LYS A 1 173 ? 16.01174 -3.17772 24.63279 1.000 15.15556 173 LYS A O 1
ATOM 1481 N N . ASP A 1 174 ? 15.71282 -1.37288 25.93986 1.000 13.08414 174 ASP A N 1
ATOM 1482 C CA . ASP A 1 174 ? 15.04724 -2.08941 27.02610 1.000 13.49278 174 ASP A CA 1
ATOM 1483 C C . ASP A 1 174 ? 13.55135 -2.27525 26.79360 1.000 11.26955 174 ASP A C 1
ATOM 1484 O O . ASP A 1 174 ? 12.89262 -2.90117 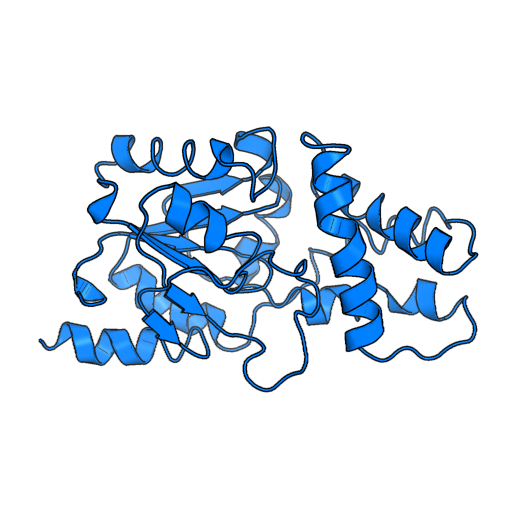27.63508 1.000 11.60931 174 ASP A O 1
ATOM 1489 N N . ILE A 1 175 ? 13.00104 -1.72943 25.70644 1.000 10.21770 175 ILE A N 1
ATOM 1490 C CA . ILE A 1 175 ? 11.56612 -1.69647 25.46619 1.000 9.39709 175 ILE A CA 1
ATOM 1491 C C . ILE A 1 175 ? 11.16669 -2.78247 24.47620 1.000 9.52208 175 ILE A C 1
ATOM 1492 O O . ILE A 1 175 ? 11.76485 -2.92182 23.40554 1.000 10.10301 175 ILE A O 1
ATOM 1497 N N . LEU A 1 176 ? 10.08406 -3.48121 24.78688 1.000 8.90768 176 LEU A N 1
ATOM 1498 C CA . LEU A 1 176 ? 9.44830 -4.41103 23.85882 1.000 8.47402 176 LEU A CA 1
ATOM 1499 C C . LEU A 1 176 ? 8.02645 -3.92038 23.62448 1.000 7.86378 176 LEU A C 1
ATOM 1500 O O . LEU A 1 176 ? 7.17531 -3.98283 24.52461 1.000 8.23520 176 LEU A O 1
ATOM 1505 N N . HIS A 1 177 ? 7.77236 -3.39840 22.42581 1.000 7.85232 177 HIS A N 1
ATOM 1506 C CA . HIS A 1 177 ? 6.474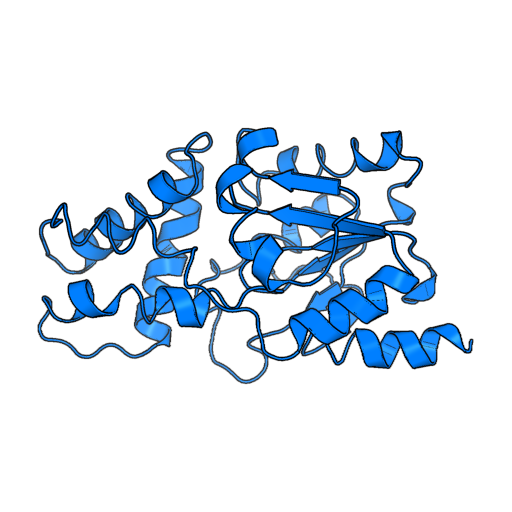71 -2.83857 22.11892 1.000 7.87516 177 HIS A CA 1
ATOM 1507 C C . HIS A 1 177 ? 5.51925 -3.95393 21.68771 1.000 7.15872 177 HIS A C 1
ATOM 1508 O O . HIS A 1 177 ? 5.78033 -4.66852 20.70684 1.000 8.15906 177 HIS A O 1
ATOM 1515 N N . THR A 1 178 ? 4.42541 -4.11179 22.43249 1.000 7.38110 178 THR A N 1
ATOM 1516 C CA . THR A 1 178 ? 3.58768 -5.30560 22.40683 1.000 7.20983 178 THR A CA 1
ATOM 1517 C C . THR A 1 178 ? 2.18760 -4.90037 21.97578 1.000 6.48523 178 THR A C 1
ATOM 1518 O O . THR A 1 178 ? 1.53479 -4.11207 22.66188 1.000 7.17456 178 THR A O 1
ATOM 1522 N N . ALA A 1 179 ? 1.72978 -5.40938 20.82997 1.000 6.38246 179 ALA A N 1
ATOM 1523 C CA . ALA A 1 179 ? 0.51158 -4.87034 20.24254 1.000 6.61174 179 ALA A CA 1
ATOM 1524 C C . ALA A 1 179 ? 0.00476 -5.79397 19.14662 1.000 6.97808 179 ALA A C 1
ATOM 1525 O O . ALA A 1 179 ? 0.77717 -6.52795 18.51685 1.000 7.19986 179 ALA A O 1
ATOM 1527 N N . GLU A 1 180 ? -1.29101 -5.67814 18.84644 1.000 6.59948 180 GLU A N 1
ATOM 1528 C CA . GLU A 1 180 ? -1.83580 -6.37636 17.68188 1.000 7.26972 180 GLU A CA 1
ATOM 1529 C C . GLU A 1 180 ? -1.68724 -5.58454 16.38122 1.000 7.08338 180 GLU A C 1
ATOM 1530 O O . GLU A 1 180 ? -1.52479 -6.19142 15.31155 1.000 8.48499 180 GLU A O 1
ATOM 1536 N N . SER A 1 181 ? -1.74954 -4.25514 16.42380 1.000 6.96270 181 SER A N 1
ATOM 1537 C CA . SER A 1 181 ? -1.98292 -3.48361 15.21550 1.000 7.16821 181 SER A CA 1
ATOM 1538 C C . SER A 1 181 ? -0.71701 -3.29014 14.38971 1.000 7.16302 181 SER A C 1
ATOM 1539 O O . SER A 1 181 ? 0.21030 -2.57935 14.79718 1.000 7.69968 181 SER A O 1
ATOM 1542 N N . LEU A 1 182 ? -0.70365 -3.86022 13.18388 1.000 7.29026 182 LEU A N 1
ATOM 1543 C CA . LEU A 1 182 ? 0.40593 -3.61114 12.26858 1.000 8.10432 182 LEU A CA 1
ATOM 1544 C C . LEU A 1 182 ? 0.46541 -2.13454 11.90252 1.000 7.50069 182 LEU A C 1
ATOM 1545 O O . LEU A 1 182 ? 1.55003 -1.54139 11.84468 1.000 8.21047 182 LEU A O 1
ATOM 1550 N N . TYR A 1 183 ? -0.70217 -1.54488 11.62875 1.000 7.63554 183 TYR A N 1
ATOM 1551 C CA . TYR A 1 183 ? -0.80843 -0.15613 11.19266 1.000 7.20956 183 TYR A CA 1
ATOM 1552 C C . TYR A 1 183 ? -0.46921 0.83115 12.30092 1.000 7.05930 183 TYR A C 1
ATOM 1553 O O . TYR A 1 183 ? 0.27503 1.79688 12.07319 1.000 7.88397 183 TYR A O 1
ATOM 1562 N N . HIS A 1 184 ? -1.07035 0.66227 13.48838 1.000 7.07892 184 HIS A N 1
ATOM 1563 C CA . HIS A 1 184 ? -0.94122 1.68741 14.52129 1.000 7.47335 184 HIS A CA 1
ATOM 1564 C C . HIS A 1 184 ? 0.34553 1.54967 15.30317 1.000 7.71438 184 HIS A C 1
ATOM 1565 O O . HIS A 1 184 ? 0.81988 2.53212 15.88621 1.000 7.97503 184 HIS A O 1
ATOM 1572 N N . ASP A 1 185 ? 0.86688 0.32685 15.41307 1.000 6.97304 185 ASP A N 1
ATOM 1573 C CA . ASP A 1 185 ? 1.91870 0.00376 16.36323 1.000 7.27728 185 ASP A CA 1
ATOM 1574 C C . ASP A 1 185 ? 3.17836 -0.49725 15.68313 1.000 7.43273 185 ASP A C 1
ATOM 1575 O O . ASP A 1 185 ? 4.23513 0.09383 15.88627 1.000 8.54724 185 ASP A O 1
ATOM 1580 N N . HIS A 1 186 ? 3.10834 -1.54811 14.87012 1.000 7.36625 186 HIS A N 1
ATOM 1581 C CA . HIS A 1 186 ? 4.35944 -2.16318 14.45355 1.000 8.41150 186 HIS A CA 1
ATOM 1582 C C . HIS A 1 186 ? 5.05826 -1.42601 13.32830 1.000 8.67663 186 HIS A C 1
ATOM 1583 O O . HIS A 1 186 ? 6.28844 -1.35752 13.33498 1.000 8.89875 186 HIS A O 1
ATOM 1590 N N . ILE A 1 187 ? 4.33216 -0.85132 12.37482 1.000 9.01023 187 ILE A N 1
ATOM 1591 C CA . ILE A 1 187 ? 4.99066 0.00201 11.38234 1.000 9.76430 187 ILE A CA 1
ATOM 1592 C C . ILE A 1 187 ? 5.68415 1.18576 12.04840 1.000 9.50274 187 ILE A C 1
ATOM 1593 O O . ILE A 1 187 ? 6.89606 1.35615 11.84914 1.000 9.91706 187 ILE A O 1
ATOM 1598 N N . PRO A 1 188 ? 5.02620 1.97155 12.89991 1.000 9.33980 188 PRO A N 1
ATOM 1599 C CA . PRO A 1 188 ? 5.75796 3.07830 13.52989 1.000 9.90395 188 PRO A CA 1
ATOM 1600 C C . PRO A 1 188 ? 6.80894 2.60193 14.50720 1.000 9.21683 188 PRO A C 1
ATOM 1601 O O . PRO A 1 188 ? 7.82663 3.27828 14.68221 1.000 9.65279 188 PRO A O 1
ATOM 1605 N N . ALA A 1 189 ? 6.63112 1.42257 15.12370 1.000 9.39220 189 ALA A N 1
ATOM 1606 C CA . ALA A 1 189 ? 7.68981 0.91654 16.00080 1.000 9.65494 189 ALA A CA 1
ATOM 1607 C C . ALA A 1 189 ? 8.94476 0.58844 15.20525 1.000 10.27348 189 ALA A C 1
ATOM 1608 O O . ALA A 1 189 ? 10.05919 0.87480 15.66055 1.000 10.91177 189 ALA A O 1
ATOM 1610 N N . ASN A 1 190 ? 8.78241 0.02034 14.00337 1.000 10.60271 190 ASN A N 1
ATOM 1611 C CA . ASN A 1 190 ? 9.93944 -0.19891 13.12722 1.000 10.63568 190 ASN A CA 1
ATOM 1612 C C . ASN A 1 190 ? 10.65277 1.12532 12.86820 1.000 11.69228 190 ASN A C 1
ATOM 1613 O O . ASN A 1 190 ? 11.88207 1.24225 12.99196 1.000 12.77766 190 ASN A O 1
ATOM 1618 N N . ASP A 1 191 ? 9.87688 2.13853 12.47214 1.000 11.48669 191 ASP A N 1
ATOM 1619 C CA . ASP A 1 191 ? 10.45735 3.42485 12.12053 1.000 12.70498 191 ASP A CA 1
ATOM 1620 C C . ASP A 1 191 ? 11.13518 4.06765 13.32093 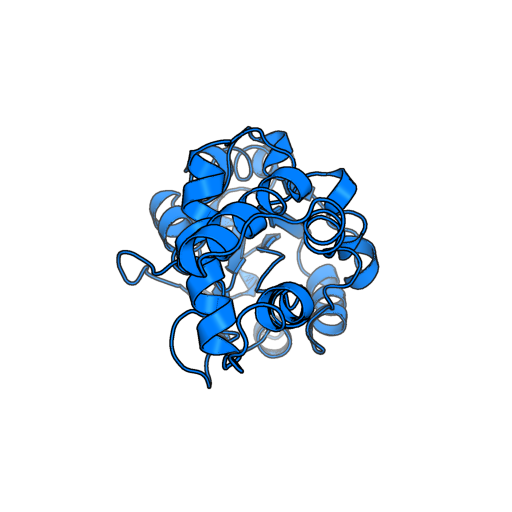1.000 12.21438 191 ASP A C 1
ATOM 1621 O O . ASP A 1 191 ? 12.06983 4.85377 13.15541 1.000 14.21628 191 ASP A O 1
ATOM 1626 N N . ALA A 1 192 ? 10.65881 3.77741 14.52583 1.000 10.39934 192 ALA A N 1
ATOM 1627 C CA . ALA A 1 192 ? 11.21297 4.31900 15.75822 1.000 10.65742 192 ALA A CA 1
ATOM 1628 C C . ALA A 1 192 ? 12.36219 3.48282 16.31180 1.000 10.91743 192 ALA A C 1
ATOM 1629 O O . ALA A 1 192 ? 12.91706 3.84732 17.35688 1.000 12.17627 192 ALA A O 1
ATOM 1631 N N . GLY A 1 193 ? 12.73928 2.39397 15.64279 1.000 11.03976 193 GLY A N 1
ATOM 1632 C CA . GLY A 1 193 ? 13.85588 1.60738 16.12596 1.000 11.65399 193 GLY A CA 1
ATOM 1633 C C . GLY A 1 193 ? 13.55276 0.78773 17.36323 1.000 11.20176 193 GLY A C 1
ATOM 1634 O O . GLY A 1 193 ? 14.47435 0.51653 18.14646 1.000 11.98521 193 GLY A O 1
ATOM 1635 N N . LEU A 1 194 ? 12.29222 0.38368 17.55596 1.000 10.44676 194 LEU A N 1
ATOM 1636 C CA . LEU A 1 194 ? 11.87501 -0.41201 18.69977 1.000 10.24243 194 LEU A CA 1
ATOM 1637 C C . LEU A 1 194 ? 11.80300 -1.88357 18.31243 1.000 10.87327 194 LEU A C 1
ATOM 1638 O O . LEU A 1 194 ? 11.55790 -2.23275 17.15439 1.000 13.03645 194 LEU A O 1
ATOM 1643 N N . VAL A 1 195 ? 12.01795 -2.75013 19.29326 1.000 10.36788 195 VAL A N 1
ATOM 1644 C CA . VAL A 1 195 ? 11.71829 -4.16591 19.14486 1.000 10.54478 195 VAL A CA 1
ATOM 1645 C C . VAL A 1 195 ? 10.22067 -4.35701 19.36880 1.000 9.33882 195 VAL A C 1
ATOM 1646 O O . VAL A 1 195 ? 9.62446 -3.70050 20.23295 1.000 9.22345 195 VAL A O 1
ATOM 1650 N N A SER A 1 196 ? 9.61147 -5.26519 18.58367 0.718 9.41718 196 SER A N 1
ATOM 1651 N N B SER A 1 196 ? 9.58322 -5.23129 18.60449 0.282 8.94354 196 SER A N 1
ATOM 1652 C CA A SER A 1 196 ? 8.17379 -5.49785 18.53261 0.718 9.39659 196 SER A CA 1
ATOM 1653 C CA B SER A 1 196 ? 8.15585 -5.36217 18.82466 0.282 8.59012 196 SER A CA 1
ATOM 1654 C C A SER A 1 196 ? 7.79347 -6.93387 18.87797 0.718 8.70730 196 SER A C 1
ATOM 1655 C C B SER A 1 196 ? 7.68440 -6.80996 18.78925 0.282 8.26058 196 SER A C 1
ATOM 1656 O O A SER A 1 196 ? 8.40921 -7.89248 18.37668 0.718 9.17836 196 SER A O 1
ATOM 1657 O O B SER A 1 196 ? 8.19032 -7.64281 18.02605 0.282 8.37022 196 SER A O 1
ATOM 1662 N N . ALA A 1 197 ? 6.70658 -7.07057 19.64429 1.000 8.24550 197 ALA A N 1
ATOM 1663 C CA . ALA A 1 197 ? 6.02408 -8.33916 19.82564 1.000 8.18112 197 ALA A CA 1
ATOM 1664 C C . ALA A 1 197 ? 4.61492 -8.19125 19.26685 1.000 7.49183 197 ALA A C 1
ATOM 1665 O O . ALA A 1 197 ? 3.83804 -7.34225 19.73009 1.000 8.05282 197 ALA A O 1
ATOM 1667 N N . TRP A 1 198 ? 4.30134 -9.00632 18.27255 1.000 7.69114 198 TRP A N 1
ATOM 1668 C CA . TRP A 1 198 ? 3.00061 -8.99275 17.61775 1.000 7.89900 198 TRP A CA 1
ATOM 1669 C C . TRP A 1 198 ? 2.07643 -9.95685 18.34560 1.000 7.12266 198 TRP A C 1
ATOM 1670 O O . TRP A 1 198 ? 2.34084 -11.16440 18.36895 1.000 8.36906 198 TRP A O 1
ATOM 1681 N N . ILE A 1 199 ? 1.01073 -9.43449 18.94903 1.000 6.97742 199 ILE A N 1
ATOM 1682 C CA . ILE A 1 199 ? -0.02683 -10.25682 19.56934 1.000 6.68979 199 ILE A CA 1
ATOM 1683 C C . ILE A 1 199 ? -1.14062 -10.35711 18.53486 1.000 7.34818 199 ILE A C 1
ATOM 1684 O O . ILE A 1 199 ? -1.92654 -9.42081 18.34757 1.000 7.25406 199 ILE A O 1
ATOM 1689 N N . TYR A 1 200 ? -1.19848 -11.49321 17.83931 1.000 6.84874 200 TYR A N 1
ATOM 1690 C CA . TYR A 1 200 ? -2.08506 -11.63197 16.68373 1.000 7.51601 200 TYR A CA 1
ATOM 1691 C C . TYR A 1 200 ? -3.45656 -12.11092 17.14106 1.000 7.55549 200 TYR A C 1
ATOM 1692 O O . TYR A 1 200 ? -3.83806 -13.26966 16.95827 1.000 8.19110 200 TYR A O 1
ATOM 1701 N N . ARG A 1 201 ? -4.20102 -11.18403 17.75497 1.000 7.53687 201 ARG A N 1
ATOM 1702 C CA . ARG A 1 201 ? -5.50018 -11.52353 18.32788 1.000 7.94627 201 ARG A CA 1
ATOM 1703 C C . ARG A 1 201 ? -6.44270 -12.11156 17.29790 1.000 8.44080 201 ARG A C 1
ATOM 1704 O O . ARG A 1 201 ? -7.23358 -12.99773 17.62634 1.000 10.23526 201 ARG A O 1
ATOM 1712 N N . ARG A 1 202 ? -6.38744 -11.62036 16.05784 1.000 7.93969 202 ARG A N 1
ATOM 1713 C CA . ARG A 1 202 ? -7.26119 -12.09199 14.98728 1.000 8.94279 202 ARG A CA 1
ATOM 1714 C C . ARG A 1 202 ? -6.67782 -13.26216 14.20957 1.000 10.02619 202 ARG A C 1
ATOM 1715 O O . ARG A 1 202 ? -7.08562 -13.49995 13.06454 1.000 11.39278 202 ARG A O 1
ATOM 1723 N N A HIS A 1 203 ? -5.72308 -13.99992 14.80131 0.537 9.86159 203 HIS A N 1
ATOM 1724 N N B HIS A 1 203 ? -5.78285 -14.04094 14.80397 0.463 10.39457 203 HIS A N 1
ATOM 1725 C CA A HIS A 1 203 ? -4.97465 -15.02277 14.05396 0.537 11.41558 203 HIS A CA 1
ATOM 1726 C CA B HIS A 1 203 ? -5.34561 -15.24524 14.10524 0.463 12.18010 203 HIS A CA 1
ATOM 1727 C C A HIS A 1 203 ? -5.88695 -16.02282 13.35290 0.537 12.29879 203 HIS A C 1
ATOM 1728 C C B HIS A 1 203 ? -6.54717 -16.14977 13.81097 0.463 12.66059 203 HIS A C 1
ATOM 1729 O O A HIS A 1 203 ? -5.5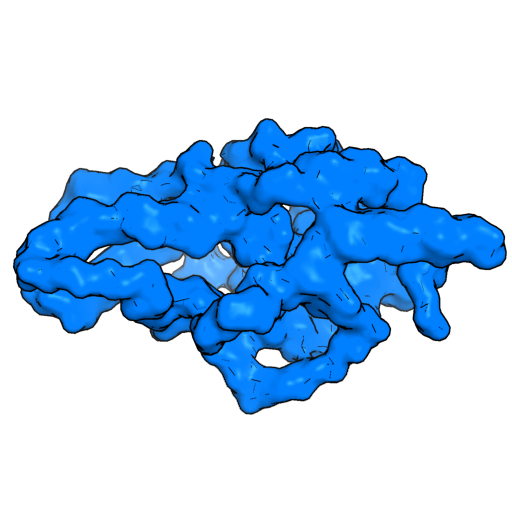4878 -16.51058 12.27076 0.537 12.70459 203 HIS A O 1
ATOM 1730 O O B HIS A 1 203 ? -7.45630 -16.30519 14.63465 0.463 12.47018 203 HIS A O 1
ATOM 1743 N N A GLY A 1 204 ? -7.05367 -16.31675 13.92702 0.537 12.70744 204 GLY A N 1
ATOM 1744 N N B GLY A 1 204 ? -6.58409 -16.68995 12.59214 0.463 13.37796 204 GLY A N 1
ATOM 1745 C CA A GLY A 1 204 ? -7.96725 -17.26723 13.32111 0.537 14.09505 204 GLY A CA 1
ATOM 1746 C CA B GLY A 1 204 ? -7.69678 -17.49850 12.14399 0.463 14.57857 204 GLY A CA 1
ATOM 1747 C C A GLY A 1 204 ? -9.17804 -16.66154 12.63730 0.537 15.15076 204 GLY A C 1
ATOM 1748 C C B GLY A 1 204 ? -8.92936 -16.72289 11.73403 0.463 15.29668 204 GLY A C 1
ATOM 1749 O O A GLY A 1 204 ? -10.21537 -17.32833 12.53373 0.537 16.25341 204 GLY A O 1
ATOM 1750 O O B GLY A 1 204 ? -9.81995 -17.31002 11.09988 0.463 16.48548 204 GLY A O 1
ATOM 1751 N N . LYS A 1 205 ? -9.03457 -15.43793 12.10613 1.000 15.19041 205 LYS A N 1
ATOM 1752 C CA A LYS A 1 205 ? -10.13419 -14.62944 11.59089 0.317 15.31558 205 LYS A CA 1
ATOM 1753 C CA B LYS A 1 205 ? -10.12163 -14.60766 11.60897 0.683 14.96815 205 LYS A CA 1
ATOM 1754 C C . LYS A 1 205 ? -9.70067 -13.93937 10.30298 1.000 15.49182 205 LYS A C 1
ATOM 1755 O O . LYS A 1 205 ? -8.52429 -13.93181 9.92888 1.000 17.09958 205 LYS A O 1
ATOM 1766 N N . GLU A 1 206 ? -10.66803 -13.34444 9.61550 1.000 15.11724 206 GLU A N 1
ATOM 1767 C CA . GLU A 1 206 ? -10.40838 -12.71687 8.32328 1.000 16.14245 206 GLU A CA 1
ATOM 1768 C C . GLU A 1 206 ? -10.09880 -11.23365 8.48332 1.000 14.68617 206 GLU A C 1
ATOM 1769 O O . GLU A 1 206 ? -10.78268 -10.52549 9.22257 1.000 15.36739 206 GLU A O 1
ATOM 1775 N N . GLY A 1 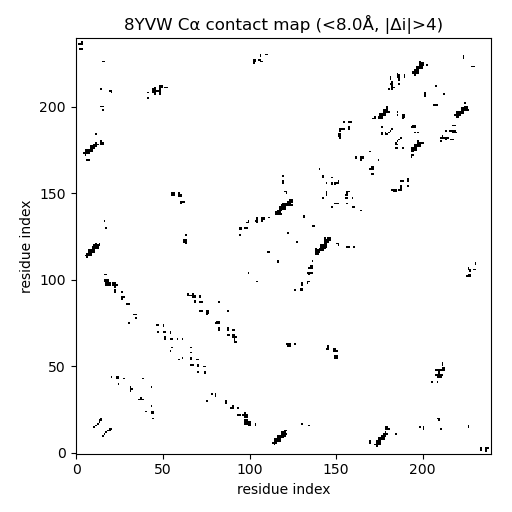207 ? -9.06308 -10.76536 7.79621 1.000 13.46912 207 GLY A N 1
ATOM 1776 C CA . GLY A 1 207 ? -8.83299 -9.33024 7.74648 1.000 13.08615 207 GLY A CA 1
ATOM 1777 C C . GLY A 1 207 ? -8.43462 -8.71642 9.08381 1.000 11.83651 207 GLY A C 1
ATOM 1778 O O . GLY A 1 207 ? -8.02856 -9.39558 10.04973 1.000 12.51301 207 GLY A O 1
ATOM 1779 N N . TYR A 1 208 ? -8.58500 -7.39968 9.13309 1.000 9.77599 208 TYR A N 1
ATOM 1780 C CA . TYR A 1 208 ? -8.02783 -6.59321 10.20698 1.000 8.96524 208 TYR A CA 1
ATOM 1781 C C . TYR A 1 208 ? -9.05469 -6.14449 11.23517 1.000 7.97557 208 TYR A C 1
ATOM 1782 O O . TYR A 1 208 ? -8.68036 -5.52811 12.23804 1.000 8.57208 208 TYR A O 1
ATOM 1791 N N . GLY A 1 209 ? -10.32684 -6.44534 11.02347 1.000 8.35186 209 GLY A N 1
ATOM 1792 C CA . GLY A 1 209 ? -11.32533 -6.08941 12.01706 1.000 8.11473 209 GLY A CA 1
ATOM 1793 C C . GLY A 1 209 ? -11.44626 -4.58645 12.17952 1.000 7.18117 209 GLY A C 1
ATOM 1794 O O . GLY A 1 209 ? -11.55748 -3.83606 11.20483 1.000 7.65270 209 GLY A O 1
ATOM 1795 N N . ALA A 1 210 ? -11.42330 -4.12269 13.43804 1.000 7.26249 210 ALA A N 1
ATOM 1796 C CA . ALA A 1 210 ? -11.54865 -2.70131 13.73431 1.000 7.04123 210 ALA A CA 1
ATOM 1797 C C . ALA A 1 210 ? -10.28641 -1.91735 13.38625 1.000 6.91318 210 ALA A C 1
ATOM 1798 O O . ALA A 1 210 ? -10.31395 -0.68189 13.39085 1.000 7.24736 210 ALA A O 1
ATOM 1800 N N . THR A 1 211 ? -9.17576 -2.60236 13.13312 1.000 7.30738 211 THR A N 1
ATOM 1801 C CA . THR A 1 211 ? -7.89582 -1.95889 12.92831 1.000 7.75275 211 THR A CA 1
ATOM 1802 C C . THR A 1 211 ? -7.75844 -1.52531 11.46734 1.000 8.03843 211 THR A C 1
ATOM 1803 O O . THR A 1 211 ? -8.13191 -2.26714 10.55216 1.000 9.02241 211 THR A O 1
ATOM 1807 N N . HIS A 1 212 ? -7.23177 -0.32637 11.24379 1.000 8.15449 212 HIS A N 1
ATOM 1808 C CA . HIS A 1 212 ? -7.01065 0.13819 9.88285 1.000 8.47560 212 HIS A CA 1
ATOM 1809 C C . HIS A 1 212 ? -6.06672 -0.81383 9.14920 1.000 8.24162 212 HIS A C 1
ATOM 1810 O O . HIS A 1 212 ? -5.11149 -1.34506 9.72193 1.000 8.45251 212 HIS A O 1
ATOM 1817 N N . VAL A 1 213 ? -6.29530 -0.95441 7.84598 1.000 8.71797 213 VAL A N 1
ATOM 1818 C CA . VAL A 1 213 ? -5.43224 -1.77549 6.99401 1.000 9.85293 213 VAL A CA 1
ATOM 1819 C C . VAL A 1 213 ? -4.01918 -1.20865 7.02454 1.000 9.74788 213 VAL A C 1
ATOM 1820 O O . VAL A 1 213 ? -3.84140 0.01846 6.89348 1.000 10.16725 213 VAL A O 1
ATOM 1824 N N . PRO A 1 214 ? -2.98099 -2.03126 7.13806 1.000 9.38716 214 PRO A N 1
ATOM 1825 C CA . PRO A 1 214 ? -1.60782 -1.52169 7.12939 1.000 9.93257 214 PRO A CA 1
ATOM 1826 C C . PRO A 1 214 ? -1.08501 -1.37425 5.70688 1.000 11.44550 214 PRO A C 1
ATOM 1827 O O . PRO A 1 214 ? -1.45427 -2.10960 4.79307 1.000 12.12653 214 PRO A O 1
ATOM 1831 N N . SER A 1 215 ? -0.17456 -0.42026 5.52294 1.000 12.62853 215 SER A N 1
ATOM 1832 C CA . SER A 1 215 ? 0.39228 -0.17311 4.20094 1.000 14.75531 215 SER A CA 1
ATOM 1833 C C . SER A 1 215 ? 1.44728 -1.19032 3.79238 1.000 15.67809 215 SER A C 1
ATOM 1834 O O . SER A 1 215 ? 1.75589 -1.27597 2.60439 1.000 17.50716 215 SER A O 1
ATOM 1837 N N . ARG A 1 216 ? 2.00851 -1.94569 4.72504 1.000 15.51795 216 ARG A N 1
ATOM 1838 C CA . ARG A 1 216 ? 3.04144 -2.93252 4.44652 1.000 15.54956 216 ARG A CA 1
ATOM 1839 C C . ARG A 1 216 ? 3.07085 -3.86929 5.63637 1.000 15.20719 216 ARG A C 1
ATOM 1840 O O . ARG A 1 216 ? 2.42937 -3.60567 6.65141 1.000 14.58535 216 ARG A O 1
ATOM 1848 N N . MET A 1 217 ? 3.80577 -4.97321 5.50932 1.000 16.04398 217 MET A N 1
ATOM 1849 C CA A MET A 1 217 ? 4.03156 -5.85964 6.64420 0.574 15.70524 217 MET A CA 1
ATOM 1850 C CA B MET A 1 217 ? 4.03715 -5.86740 6.63394 0.426 16.08808 217 MET A CA 1
ATOM 1851 C C . MET A 1 217 ? 5.27838 -5.37971 7.36919 1.000 14.91882 217 MET A C 1
ATOM 1852 O O . MET A 1 217 ? 6.38590 -5.45713 6.80733 1.000 16.16685 217 MET A O 1
ATOM 1861 N N . PRO A 1 218 ? 5.15787 -4.84912 8.57738 1.000 13.78807 218 PRO A N 1
ATOM 1862 C CA . PRO A 1 218 ? 6.35602 -4.47613 9.33054 1.000 13.04575 218 PRO A CA 1
ATOM 1863 C C . PRO A 1 218 ? 7.11658 -5.71331 9.78788 1.000 13.24351 218 PRO A C 1
ATOM 1864 O O . PRO A 1 218 ? 6.61541 -6.84196 9.75833 1.000 13.79116 218 PRO A O 1
ATOM 1868 N N . ASN A 1 219 ? 8.35640 -5.48300 10.21468 1.000 13.60727 219 ASN A N 1
ATOM 1869 C CA . ASN A 1 219 ? 9.19622 -6.53660 10.77599 1.000 14.66029 219 ASN A CA 1
ATOM 1870 C C . ASN A 1 219 ? 8.93916 -6.66512 12.26271 1.000 15.51344 219 ASN A C 1
ATOM 1871 O O . ASN A 1 219 ? 9.16924 -5.71934 13.01797 1.000 19.71422 219 ASN A O 1
ATOM 1876 N N . VAL A 1 220 ? 8.52429 -7.83011 12.69236 1.000 12.73600 220 VAL A N 1
ATOM 1877 C CA . VAL A 1 220 ? 8.26135 -8.05599 14.10627 1.000 13.05837 220 VAL A CA 1
ATOM 1878 C C . VAL A 1 220 ? 9.27288 -9.06083 14.64069 1.000 12.74060 220 VAL A C 1
ATOM 1879 O O . VAL A 1 220 ? 9.80863 -9.90308 13.90293 1.000 14.03345 220 VAL A O 1
ATOM 1883 N N . ASP A 1 221 ? 9.54674 -8.95527 15.93866 1.000 11.48260 221 ASP A N 1
ATOM 1884 C CA . ASP A 1 221 ? 10.60998 -9.73298 16.54941 1.000 12.08140 221 ASP A CA 1
ATOM 1885 C C . ASP A 1 221 ? 10.08719 -10.9547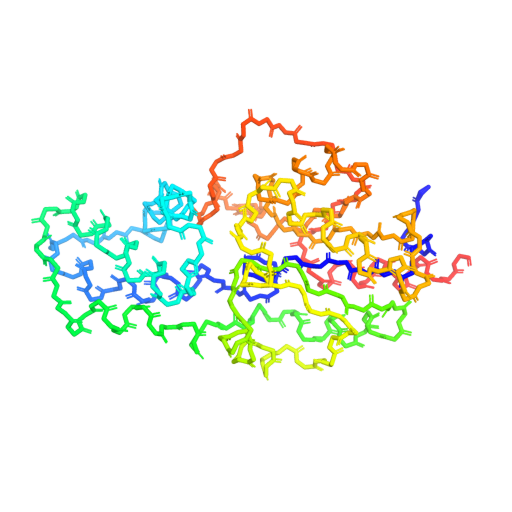4 17.27947 1.000 11.69079 221 ASP A C 1
ATOM 1886 O O . ASP A 1 221 ? 10.83875 -11.91536 17.46595 1.000 13.27233 221 ASP A O 1
ATOM 1891 N N . PHE A 1 222 ? 8.81142 -10.94583 17.66421 1.000 10.21558 222 PHE A N 1
ATOM 1892 C CA . PHE A 1 222 ? 8.14340 -12.07519 18.29471 1.000 10.11088 222 PHE A CA 1
ATOM 1893 C C . PHE A 1 222 ? 6.70801 -12.05678 17.79363 1.000 9.50485 222 PHE A C 1
ATOM 1894 O O . PHE A 1 222 ? 6.16315 -10.99040 17.50688 1.000 10.02658 222 PHE A O 1
ATOM 1902 N N . ARG A 1 223 ? 6.08149 -13.22297 17.70193 1.000 9.86455 223 ARG A N 1
ATOM 1903 C CA . ARG A 1 223 ? 4.64179 -13.31450 17.49225 1.000 9.02241 223 ARG A CA 1
ATOM 1904 C C . ARG A 1 223 ? 4.06077 -14.26871 18.51866 1.000 8.01702 223 ARG A C 1
ATOM 1905 O O . ARG A 1 223 ? 4.55884 -15.39010 18.67924 1.000 8.86248 223 ARG A O 1
ATOM 1913 N N . PHE A 1 224 ? 2.97006 -13.85457 19.15219 1.000 8.03218 224 PHE A N 1
ATOM 1914 C CA . PHE A 1 224 ? 2.19541 -14.71858 20.02872 1.000 7.93115 224 PHE A CA 1
ATOM 1915 C C . PHE A 1 224 ? 0.73502 -14.55320 19.65216 1.000 7.72795 224 PHE A C 1
ATOM 1916 O O . PHE A 1 224 ? 0.31124 -13.44861 19.31898 1.000 8.36600 224 PHE A O 1
ATOM 1924 N N . ASN A 1 225 ? -0.04743 -15.63876 19.69906 1.000 7.68393 225 ASN A N 1
ATOM 1925 C CA . ASN A 1 225 ? -1.44525 -15.53048 19.31339 1.000 7.45039 225 ASN A CA 1
ATOM 1926 C C . ASN A 1 225 ? -2.33180 -14.97640 20.41623 1.000 7.51638 225 ASN A C 1
ATOM 1927 O O . ASN A 1 225 ? -3.51397 -14.71049 20.17017 1.000 8.86938 225 ASN A O 1
ATOM 1932 N N . SER A 1 226 ? -1.79637 -14.75869 21.61221 1.000 7.67186 226 SER A N 1
ATOM 1933 C CA . SER A 1 226 ? -2.56721 -14.20023 22.71093 1.000 8.00200 226 SER A CA 1
ATOM 1934 C C . SER A 1 226 ? -1.59628 -13.67843 23.75672 1.000 7.48307 226 SER A C 1
ATOM 1935 O O . SER A 1 226 ? -0.39930 -13.97156 23.73359 1.000 7.99664 226 SER A O 1
ATOM 1938 N N . MET A 1 227 ? -2.13818 -12.93881 24.73453 1.000 8.01456 227 MET A N 1
ATOM 1939 C CA . MET A 1 227 ? -1.31570 -12.50142 25.86557 1.000 8.60732 227 MET A CA 1
ATOM 1940 C C . MET A 1 227 ? -0.93530 -13.66262 26.77104 1.000 8.45168 227 MET A C 1
ATOM 1941 O O . MET A 1 227 ? 0.19093 -13.71354 27.26727 1.000 8.32880 227 MET A O 1
ATOM 1946 N N . GLY A 1 228 ? -1.86004 -14.60518 26.99471 1.000 8.84971 228 GLY A N 1
ATOM 1947 C CA . GLY A 1 228 ? -1.52231 -15.78591 27.77820 1.000 9.36127 228 GLY A CA 1
ATOM 1948 C C . GLY A 1 228 ? -0.34826 -16.54780 27.18130 1.000 9.27426 228 GLY A C 1
ATOM 1949 O O . GLY A 1 228 ? 0.51500 -17.04142 27.90940 1.000 9.53725 228 GLY A O 1
ATOM 1950 N N . GLU A 1 229 ? -0.28072 -16.63958 25.84378 1.000 8.59778 229 GLU A N 1
ATOM 1951 C CA A GLU A 1 229 ? 0.83542 -17.35173 25.23528 0.686 8.75800 229 GLU A CA 1
ATOM 1952 C CA B GLU A 1 229 ? 0.83592 -17.34369 25.20701 0.314 9.19326 229 GLU A CA 1
ATOM 1953 C C . GLU A 1 229 ? 2.15003 -16.59812 25.38825 1.000 8.83919 229 GLU A C 1
ATOM 1954 O O . GLU A 1 229 ? 3.21019 -17.22449 25.52722 1.000 8.97740 229 GLU A O 1
ATOM 1965 N N . MET A 1 230 ? 2.10660 -15.26209 25.39422 1.000 8.49526 230 MET A N 1
ATOM 1966 C CA . MET A 1 230 ? 3.31309 -14.50176 25.69191 1.000 9.05225 230 MET A CA 1
ATOM 1967 C C . MET A 1 230 ? 3.77493 -14.77345 27.12225 1.000 8.94220 230 MET A C 1
ATOM 1968 O O . MET A 1 230 ? 4.96935 -14.95187 27.37450 1.000 9.16932 230 MET A O 1
ATOM 1973 N N . ALA A 1 231 ? 2.83579 -14.80186 28.07726 1.000 8.82387 231 ALA A N 1
ATOM 1974 C CA . ALA A 1 231 ? 3.18390 -15.11312 29.46427 1.000 9.36914 231 ALA A CA 1
ATOM 1975 C C . ALA A 1 231 ? 3.77718 -16.50318 29.58299 1.000 9.25914 231 ALA A C 1
ATOM 1976 O O . ALA A 1 231 ? 4.77781 -16.69484 30.28228 1.000 9.88029 231 ALA A O 1
ATOM 1978 N N . GLU A 1 232 ? 3.15662 -17.49848 28.93612 1.000 9.48936 232 GLU A N 1
ATOM 1979 C CA . GLU A 1 232 ? 3.69644 -18.85894 29.00566 1.000 10.12150 232 GLU A CA 1
ATOM 1980 C C . GLU A 1 232 ? 5.09672 -18.91644 28.41949 1.000 9.62169 232 GLU A C 1
ATOM 1981 O O . GLU A 1 232 ? 5.96545 -19.64570 28.92418 1.000 10.31920 232 GLU A O 1
ATOM 1987 N N . ALA A 1 233 ? 5.32899 -18.16560 27.33723 1.000 9.80953 233 ALA A N 1
ATOM 1988 C CA . ALA A 1 233 ? 6.65594 -18.12957 26.73366 1.000 9.85130 233 ALA A CA 1
ATOM 1989 C C . ALA A 1 233 ? 7.66515 -17.55186 27.70872 1.000 9.69146 233 ALA A C 1
ATOM 1990 O O . ALA A 1 233 ? 8.77319 -18.08235 27.87088 1.000 9.76166 233 ALA A O 1
ATOM 1992 N N . HIS A 1 234 ? 7.29672 -16.46044 28.38687 1.000 9.39369 234 HIS A N 1
ATOM 1993 C CA . HIS A 1 234 ? 8.20286 -15.84720 29.34578 1.000 9.52862 234 HIS A CA 1
ATOM 1994 C C . HIS A 1 234 ? 8.55082 -16.80781 30.47415 1.000 10.46528 234 HIS A C 1
ATOM 1995 O O . HIS A 1 234 ? 9.70001 -16.85446 30.92003 1.000 10.85797 234 HIS A O 1
ATOM 2002 N N . LYS A 1 235 ? 7.56860 -17.58243 30.95181 1.000 10.19551 235 LYS A N 1
ATOM 2003 C CA . LYS A 1 235 ? 7.84803 -18.51595 32.03977 1.000 11.13775 235 LYS A CA 1
ATOM 2004 C C . LYS A 1 235 ? 8.97190 -19.46960 31.65879 1.000 11.05516 235 LYS A C 1
ATOM 2005 O O . LYS A 1 235 ? 9.82874 -19.79375 32.48655 1.000 12.67497 235 LYS A O 1
ATOM 2011 N N . GLN A 1 236 ? 8.99719 -19.92249 30.39926 1.000 10.91617 236 GLN A N 1
ATOM 2012 C CA . GLN A 1 236 ? 10.11273 -20.75387 29.95231 1.000 10.88952 236 GLN A CA 1
ATOM 2013 C C . GLN A 1 236 ? 11.37376 -19.93363 29.71352 1.000 11.06462 236 GLN A C 1
ATOM 2014 O O . GLN A 1 236 ? 12.46932 -20.39046 30.05359 1.000 11.58443 236 GLN A O 1
ATOM 2020 N N . ALA A 1 237 ? 11.26261 -18.73313 29.13336 1.000 10.58152 237 ALA A N 1
ATOM 2021 C CA . ALA A 1 237 ? 12.46975 -17.94350 28.86550 1.000 10.98975 237 ALA A CA 1
ATOM 2022 C C . ALA A 1 237 ? 13.20837 -17.60551 30.15619 1.000 11.79262 237 ALA A C 1
ATOM 2023 O O . ALA A 1 237 ? 14.44466 -17.57975 30.18693 1.000 11.89477 237 ALA A O 1
ATOM 2025 N N . LEU A 1 238 ? 12.46625 -17.36776 31.23923 1.000 12.29911 238 LEU A N 1
ATOM 2026 C CA . LEU A 1 238 ? 13.06742 -16.95059 32.49316 1.000 14.34371 238 LEU A CA 1
ATOM 2027 C C . LEU A 1 238 ? 13.95883 -18.03816 33.07256 1.000 15.47188 238 LEU A C 1
ATOM 2028 O O . LEU A 1 238 ? 14.87876 -17.72527 33.82922 1.000 16.85935 238 LEU A O 1
ATOM 2033 N N . LYS A 1 239 ? 13.72880 -19.30430 32.71149 1.000 16.45792 239 LYS A N 1
ATOM 2034 C CA . LYS A 1 239 ? 14.53991 -20.41293 33.20316 1.000 18.56545 239 LYS A CA 1
ATOM 2035 C C . LYS A 1 239 ? 15.89157 -20.49177 32.52376 1.000 21.28694 239 LYS A C 1
ATOM 2036 O O . LYS A 1 239 ? 16.70335 -21.35093 32.89540 1.000 24.13478 239 LYS A O 1
ATOM 2042 N N . GLY A 1 240 ? 16.14729 -19.64962 31.53591 1.000 22.68643 240 GLY A N 1
ATOM 2043 C CA . GLY A 1 240 ? 17.36618 -19.74828 30.76108 1.000 25.65056 240 GLY A CA 1
ATOM 2044 C C . GLY A 1 240 ? 18.52414 -19.13639 31.50749 1.000 28.02071 240 GLY A C 1
ATOM 2045 O O . GLY A 1 240 ? 18.31033 -18.55244 32.57176 1.000 30.15710 240 GLY A O 1
#

B-factor: mean 13.63, std 8.55, range [6.12, 56.24]

Foldseek 3Di:
DAPLQAAEEEEEPDAAFWPVLVLQLVLCVVLVVVLVDDDDSQVSLVLLQVQQQVLLVVQVQDAQLVSQLVSQCSVCVVSVHDDDVVSSNSRSLRLLPGATDPCQQVLVVLCVVRHQYEYLYAHDDVSVVSVVVRRNDDHPYYQYSNNQSGAFPPLSSVVVVQVVVVVVVGHQSNYEYEYAAQARTQVSCVVVVHAYEHQNCQVVHDDDGNHHDHPDGHDHDHYDPHSNRVSVSVVVVVVD

InterPro domains:
  IPR006328 L-2-Haloacid dehalogenase [TIGR01428] (6-204)
  IPR006328 L-2-Haloacid dehalogenase [cd02588] (7-232)
  IPR006439 HAD hydrolase, subfamily IA [PR00413] (6-17)
  IPR006439 HAD hydrolase, subfamily IA [PR00413] (139-155)
  IPR006439 HAD hydrolase, subfamily IA [TIGR01493] (8-185)
  IPR006439 HAD hydrolase, subfamily IA [TIGR01549] (100-166)
  IPR023214 HAD superfamily [G3DSA:3.40.50.1000] (5-223)
  IPR036412 HAD-like superfamily [SSF56784] (5-232)
  IPR051540 S-2-haloalkanoic acid dehalogenase [PTHR43316] (2-237)

Sequence (240 aa):
MMQLTDFKKALTFNCYGTLIDWETGIVNNALQPLAKRRTGKTFTSDELLEVFGRNESPQQTETPGALYQDILRRAVYDRIAKEWGLEEPDAAERREEEEFGTSVKKNWPAFPPDTVEALQYLKKHYKLVILSNIDRNEFKKKLSNAKLGVEFDHIITAQDVGSYKPNPNNFTTYMMIDDALAKAGIEKKDILHTAESLYHDHIPANDAGLVSSAWIYRRHHGGKKEGYGATHVPSRMMPNVDFRFNSMGEEMAEAHKQALKG